Protein AF-A0A0F9U8Q3-F1 (afdb_monomer_lite)

pLDDT: mean 74.3, std 20.51, range [29.14, 95.38]

Radius of gyration: 19.94 Å; chains: 1; bounding box: 47×51×53 Å

Foldseek 3Di:
DFPQPPVVVPPDDPDPPDPDPPPPADFDKDFDDDPVRDNDTGIGRAAAEEEEDEDLPQQDLVLLLVVCVVPDDPRYAYEAQCDDLVHNDGISSVSNVVSCVVVVRYDDHQYQPDSVDPVSLLVSLLCSLVPHPAYEYEYEPDDCPDSRVSSVVSNLPPLPDDPVRYWYAYSVRDTDDPVNDDPVSVVSVVVSVVVCVVVVVD

Organism: NCBI:txid412755

Structure (mmCIF, N/CA/C/O backbone):
data_AF-A0A0F9U8Q3-F1
#
_entry.id   AF-A0A0F9U8Q3-F1
#
loop_
_atom_site.group_PDB
_atom_site.id
_atom_site.type_symbol
_atom_site.label_atom_id
_atom_site.label_alt_id
_atom_site.label_comp_id
_atom_site.label_asym_id
_atom_site.label_entity_id
_atom_site.label_seq_id
_atom_site.pdbx_PDB_ins_code
_atom_site.Cartn_x
_atom_site.Cartn_y
_atom_site.Cartn_z
_atom_site.occupancy
_atom_site.B_iso_or_equiv
_atom_site.auth_seq_id
_atom_site.auth_comp_id
_atom_site.auth_asym_id
_atom_site.auth_atom_id
_atom_site.pdbx_PDB_model_num
ATOM 1 N N . MET A 1 1 ? 5.817 -11.189 -17.485 1.00 29.73 1 MET A N 1
ATOM 2 C CA . MET A 1 1 ? 5.096 -11.960 -18.526 1.00 29.73 1 MET A CA 1
ATOM 3 C C . MET A 1 1 ? 3.721 -12.315 -17.980 1.00 29.73 1 MET A C 1
ATOM 5 O O . MET A 1 1 ? 3.671 -12.749 -16.837 1.00 29.73 1 MET A O 1
ATOM 9 N N . PRO A 1 2 ? 2.623 -12.135 -18.733 1.00 29.17 2 PRO A N 1
ATOM 10 C CA . PRO A 1 2 ? 1.313 -12.639 -18.326 1.00 29.17 2 PRO A CA 1
ATOM 11 C C . PRO A 1 2 ? 1.401 -14.143 -18.066 1.00 29.17 2 PRO A C 1
ATOM 13 O O . PRO A 1 2 ? 2.039 -14.851 -18.850 1.00 29.17 2 PRO A O 1
ATOM 16 N N . ARG A 1 3 ? 0.742 -14.652 -17.020 1.00 34.47 3 ARG A N 1
ATOM 17 C CA . ARG A 1 3 ? 0.445 -16.084 -16.970 1.00 34.47 3 ARG A CA 1
ATOM 18 C C . ARG A 1 3 ? -0.593 -16.376 -18.035 1.00 34.47 3 ARG A C 1
ATOM 20 O O . ARG A 1 3 ? -1.787 -16.217 -17.814 1.00 34.47 3 ARG A O 1
ATOM 27 N N . TYR A 1 4 ? -0.112 -16.789 -19.194 1.00 35.25 4 TYR A N 1
ATOM 28 C CA . TYR A 1 4 ? -0.904 -17.623 -20.069 1.00 35.25 4 TYR A CA 1
ATOM 29 C C . TYR A 1 4 ? -0.971 -18.975 -19.373 1.00 35.25 4 TYR A C 1
ATOM 31 O O . TYR A 1 4 ? 0.019 -19.707 -19.344 1.00 35.25 4 TYR A O 1
ATOM 39 N N . ILE A 1 5 ? -2.116 -19.312 -18.784 1.00 37.06 5 ILE A N 1
ATOM 40 C CA . ILE A 1 5 ? -2.412 -20.726 -18.570 1.00 37.06 5 ILE A CA 1
ATOM 41 C C . ILE A 1 5 ? -2.724 -21.271 -19.964 1.00 37.06 5 ILE A C 1
ATOM 43 O O . ILE A 1 5 ? -3.876 -21.394 -20.364 1.00 37.06 5 ILE A O 1
ATOM 47 N N . CYS A 1 6 ? -1.676 -21.529 -20.747 1.00 35.56 6 CYS A N 1
ATOM 48 C CA . CYS A 1 6 ? -1.797 -22.456 -21.851 1.00 35.56 6 CYS A CA 1
ATOM 49 C C . CYS A 1 6 ? -1.880 -23.820 -21.186 1.00 35.56 6 CYS A C 1
ATOM 51 O O . CYS A 1 6 ? -0.896 -24.318 -20.638 1.00 35.56 6 CYS A O 1
ATOM 53 N N . ASN A 1 7 ? -3.079 -24.389 -21.152 1.00 36.66 7 ASN A N 1
ATOM 54 C CA . ASN A 1 7 ? -3.251 -25.759 -20.709 1.00 36.66 7 ASN A CA 1
ATOM 55 C C . ASN A 1 7 ? -2.695 -26.658 -21.829 1.00 36.66 7 ASN A C 1
ATOM 57 O O . ASN A 1 7 ? -3.438 -27.184 -22.652 1.00 36.66 7 ASN A O 1
ATOM 61 N N . SER A 1 8 ? -1.366 -26.772 -21.913 1.00 34.50 8 SER A N 1
ATOM 62 C CA . SER A 1 8 ? -0.638 -27.468 -22.984 1.00 34.50 8 SER A CA 1
ATOM 63 C C . SER A 1 8 ? -0.926 -28.972 -23.052 1.00 34.50 8 SER A C 1
ATOM 65 O O . SER A 1 8 ? -0.542 -29.624 -24.017 1.00 34.50 8 SER A O 1
ATOM 67 N N . ASN A 1 9 ? -1.667 -29.520 -22.083 1.00 35.16 9 ASN A N 1
ATOM 68 C CA . ASN A 1 9 ? -2.185 -30.888 -22.119 1.00 35.16 9 ASN A CA 1
ATOM 69 C C . ASN A 1 9 ? -3.415 -31.072 -23.031 1.00 35.16 9 ASN A C 1
ATOM 71 O O . ASN A 1 9 ? -3.911 -32.189 -23.142 1.00 35.16 9 ASN A O 1
ATOM 75 N N . TYR A 1 10 ? -3.925 -30.011 -23.667 1.00 40.44 10 TYR A N 1
ATOM 76 C CA . TYR A 1 10 ? -5.189 -30.049 -24.416 1.00 40.44 10 TYR A CA 1
ATOM 77 C C . TYR A 1 10 ? -5.082 -29.548 -2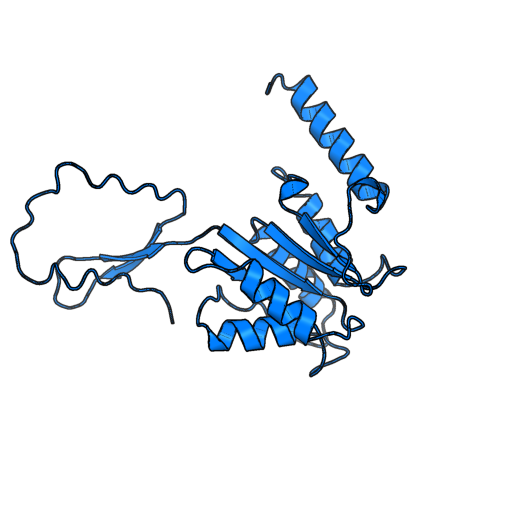5.865 1.00 40.44 10 TYR A C 1
ATOM 79 O O . TYR A 1 10 ? -6.074 -29.129 -26.457 1.00 40.44 10 TYR A O 1
ATOM 87 N N . CYS A 1 11 ? -3.901 -29.642 -26.481 1.00 31.45 11 CYS A N 1
ATOM 88 C CA . CYS A 1 11 ? -3.785 -29.523 -27.934 1.00 31.45 11 CYS A CA 1
ATOM 89 C C . CYS A 1 11 ? -4.103 -30.876 -28.592 1.00 31.45 11 CYS A C 1
ATOM 91 O O . CYS A 1 11 ? -3.269 -31.778 -28.589 1.00 31.45 11 CYS A O 1
ATOM 93 N N . GLY A 1 12 ? -5.302 -31.010 -29.169 1.00 32.62 12 GLY A N 1
ATOM 94 C CA . GLY A 1 12 ? -5.592 -32.049 -30.169 1.00 32.62 12 GLY A CA 1
ATOM 95 C C . GLY A 1 12 ? -6.484 -33.223 -29.755 1.00 32.62 12 GLY A C 1
ATOM 96 O O . GLY A 1 12 ? -6.498 -34.221 -30.467 1.00 32.62 12 GLY A O 1
ATOM 97 N N . THR A 1 13 ? -7.255 -33.145 -28.668 1.00 29.14 13 THR A N 1
ATOM 98 C CA . THR A 1 13 ? -8.309 -34.145 -28.408 1.00 29.14 13 THR A CA 1
ATOM 99 C C . THR A 1 13 ? -9.679 -33.487 -28.352 1.00 29.14 13 THR A C 1
ATOM 101 O O . THR A 1 13 ? -9.851 -32.436 -27.739 1.00 29.14 13 THR A O 1
ATOM 104 N N . GLU A 1 14 ? -10.634 -34.096 -29.059 1.00 31.11 14 GLU A N 1
ATOM 105 C CA . GLU A 1 14 ? -12.033 -33.681 -29.137 1.00 31.11 14 GLU A CA 1
ATOM 106 C C . GLU A 1 14 ? -12.581 -33.288 -27.761 1.00 31.11 14 GLU A C 1
ATOM 108 O O . GLU A 1 14 ? -12.370 -33.978 -26.760 1.00 31.11 14 GLU A O 1
ATOM 113 N N . PHE A 1 15 ? -13.310 -32.175 -27.736 1.00 33.19 15 PHE A N 1
ATOM 114 C CA . PHE A 1 15 ? -13.930 -31.580 -26.558 1.00 33.19 15 PHE A CA 1
ATOM 115 C C . PHE A 1 15 ? -14.899 -32.566 -25.874 1.00 33.19 15 PHE A C 1
ATOM 117 O O . PHE A 1 15 ? -16.114 -32.523 -26.062 1.00 33.19 15 PHE A O 1
ATOM 124 N N . LYS A 1 16 ? -14.399 -33.447 -25.004 1.00 29.53 16 LYS A N 1
ATOM 125 C CA . LYS A 1 16 ? -15.240 -34.047 -23.966 1.00 29.53 16 LYS A CA 1
ATOM 126 C C . LYS A 1 16 ? -15.367 -33.019 -22.858 1.00 29.53 16 LYS A C 1
ATOM 128 O O . LYS A 1 16 ? -14.464 -32.872 -22.040 1.00 29.53 16 LYS A O 1
ATOM 133 N N . LYS A 1 17 ? -16.492 -32.293 -22.869 1.00 31.97 17 LYS A N 1
ATOM 134 C CA . LYS A 1 17 ? -16.948 -31.421 -21.775 1.00 31.97 17 LYS A CA 1
ATOM 135 C C . LYS A 1 17 ? -16.570 -32.071 -20.431 1.00 31.97 17 LYS A C 1
ATOM 137 O O . LYS A 1 17 ? -17.109 -33.138 -20.123 1.00 31.97 17 LYS A O 1
ATOM 142 N N . PRO A 1 18 ? -15.648 -31.496 -19.641 1.00 33.81 18 PRO A N 1
ATOM 143 C CA . PRO A 1 18 ? -15.350 -32.050 -18.335 1.00 33.81 18 PRO A CA 1
ATOM 144 C C . PRO A 1 18 ? -16.590 -31.851 -17.466 1.00 33.81 18 PRO A C 1
ATOM 146 O O . PRO A 1 18 ? -17.017 -30.727 -17.215 1.00 33.81 18 PRO A O 1
ATOM 149 N N . ASN A 1 19 ? -17.184 -32.957 -17.018 1.00 31.06 19 ASN A N 1
ATOM 150 C CA . ASN A 1 19 ? -18.419 -32.965 -16.228 1.00 31.06 19 ASN A CA 1
ATOM 151 C C . ASN A 1 19 ? -18.275 -32.359 -14.822 1.00 31.06 19 ASN A C 1
ATOM 153 O O . ASN A 1 19 ? -19.248 -32.370 -14.079 1.00 31.06 19 ASN A O 1
ATOM 157 N N . LYS A 1 20 ? -17.096 -31.844 -14.452 1.00 34.91 20 LYS A N 1
ATOM 158 C CA . LYS A 1 20 ? -16.833 -31.045 -13.247 1.00 34.91 20 LYS A CA 1
ATOM 159 C C . LYS A 1 20 ? -15.385 -30.548 -13.292 1.00 34.91 20 LYS A C 1
ATOM 161 O O . LYS A 1 20 ? -14.467 -31.275 -12.930 1.00 34.91 20 LYS A O 1
ATOM 166 N N . MET A 1 21 ? -15.170 -29.314 -13.744 1.00 36.41 21 MET A N 1
ATOM 167 C CA . MET A 1 21 ? -14.051 -28.523 -13.230 1.00 36.41 21 MET A CA 1
ATOM 168 C C . MET A 1 21 ? -14.574 -27.821 -11.980 1.00 36.41 21 MET A C 1
ATOM 170 O O . MET A 1 21 ? -15.234 -26.790 -12.079 1.00 36.41 21 MET A O 1
ATOM 174 N N . GLU A 1 22 ? -14.316 -28.387 -10.804 1.00 33.06 22 GLU A N 1
ATOM 175 C CA . GLU A 1 22 ? -14.407 -27.629 -9.553 1.00 33.06 22 GLU A CA 1
ATOM 176 C C . GLU A 1 22 ? -13.205 -26.673 -9.502 1.00 33.06 22 GLU A C 1
ATOM 178 O O . GLU A 1 22 ? -12.217 -26.905 -8.813 1.00 33.06 22 GLU A O 1
ATOM 183 N N . MET A 1 23 ? -13.249 -25.608 -10.310 1.00 39.22 23 MET A N 1
ATOM 184 C CA . MET A 1 23 ? -12.346 -24.476 -10.131 1.00 39.22 23 MET A CA 1
ATOM 185 C C . MET A 1 23 ? -12.833 -23.686 -8.922 1.00 39.22 23 MET A C 1
ATOM 187 O O . MET A 1 23 ? -13.787 -22.915 -9.011 1.00 39.22 23 MET A O 1
ATOM 191 N N . VAL A 1 24 ? -12.160 -23.856 -7.789 1.00 35.34 24 VAL A N 1
ATOM 192 C CA . VAL A 1 24 ? -12.274 -22.940 -6.652 1.00 35.34 24 VAL A CA 1
ATOM 193 C C . VAL A 1 24 ? -11.449 -21.691 -6.985 1.00 35.34 24 VAL A C 1
ATOM 195 O O . VAL A 1 24 ? -10.376 -21.479 -6.436 1.00 35.34 24 VAL A O 1
ATOM 198 N N . TYR A 1 25 ? -11.903 -20.892 -7.954 1.00 42.62 25 TYR A N 1
ATOM 199 C CA . TYR A 1 25 ? -11.279 -19.611 -8.287 1.00 42.62 25 TYR A CA 1
ATOM 200 C C . TYR A 1 25 ? -12.305 -18.487 -8.149 1.00 42.62 25 TYR A C 1
ATOM 202 O O . TYR A 1 25 ? -13.361 -18.532 -8.774 1.00 42.62 25 TYR A O 1
ATOM 210 N N . GLN A 1 26 ? -12.012 -17.502 -7.294 1.00 42.38 26 GLN A N 1
ATOM 211 C CA . GLN A 1 26 ? -12.921 -16.395 -6.952 1.00 42.38 26 GLN A CA 1
ATOM 212 C C . GLN A 1 26 ? -12.536 -15.050 -7.602 1.00 42.38 26 GLN A C 1
ATOM 214 O O . GLN A 1 26 ? -13.098 -14.023 -7.233 1.00 42.38 26 GLN A O 1
ATOM 219 N N . GLY A 1 27 ? -11.574 -15.027 -8.530 1.00 49.62 27 GLY A N 1
ATOM 220 C CA . GLY A 1 27 ? -11.100 -13.795 -9.175 1.00 49.62 27 GLY A CA 1
ATOM 221 C C . GLY A 1 27 ? -11.697 -13.528 -10.561 1.00 49.62 27 GLY A C 1
ATOM 222 O O . GLY A 1 27 ? -12.389 -14.366 -11.142 1.00 49.62 27 GLY A O 1
ATOM 223 N N . GLU A 1 28 ? -11.410 -12.340 -11.097 1.00 47.69 28 GLU A N 1
ATOM 224 C CA . GLU A 1 28 ? -11.835 -11.929 -12.437 1.00 47.69 28 GLU A CA 1
ATOM 225 C C . GLU A 1 28 ? -11.003 -12.628 -13.521 1.00 47.69 28 GLU A C 1
ATOM 227 O O . GLU A 1 28 ? -9.779 -12.758 -13.414 1.00 47.69 28 GLU A O 1
ATOM 232 N N . ILE A 1 29 ? -11.678 -13.061 -14.587 1.00 52.16 29 ILE A N 1
ATOM 233 C CA . ILE A 1 29 ? -11.055 -13.678 -15.756 1.00 52.16 29 ILE A CA 1
ATOM 234 C C . ILE A 1 29 ? -11.126 -12.689 -16.922 1.00 52.16 29 ILE A C 1
ATOM 236 O O . ILE A 1 29 ? -12.215 -12.302 -17.341 1.00 52.16 29 ILE A O 1
ATOM 240 N N . GLU A 1 30 ? -9.977 -12.310 -17.476 1.00 49.25 30 GLU A N 1
ATOM 241 C CA . GLU A 1 30 ? -9.886 -11.520 -18.708 1.00 49.25 30 GLU A CA 1
ATOM 242 C C . GLU A 1 30 ? -9.450 -12.422 -19.866 1.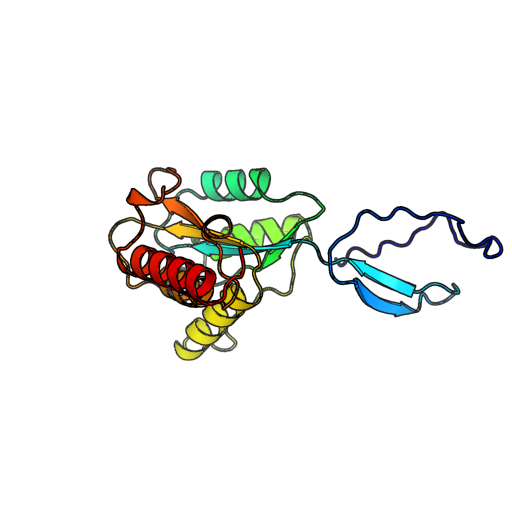00 49.25 30 GLU A C 1
ATOM 244 O O . GLU A 1 30 ? -8.428 -13.104 -19.784 1.00 49.25 30 GLU A O 1
ATOM 249 N N . ILE A 1 31 ? -10.219 -12.436 -20.957 1.00 52.56 31 ILE A N 1
ATOM 250 C CA . ILE A 1 31 ? -9.814 -13.103 -22.199 1.00 52.56 31 ILE A CA 1
ATOM 251 C C . ILE A 1 31 ? -8.799 -12.195 -22.889 1.00 52.56 31 ILE A C 1
ATOM 253 O O . ILE A 1 31 ? -9.138 -11.088 -23.298 1.00 52.56 31 ILE A O 1
ATOM 257 N N . VAL A 1 32 ? -7.555 -12.656 -22.990 1.00 48.47 32 VAL A N 1
ATOM 258 C CA . VAL A 1 32 ? -6.440 -11.848 -23.501 1.00 48.47 32 VAL A CA 1
ATOM 259 C C . VAL A 1 32 ? -6.256 -12.041 -25.000 1.00 48.47 32 VAL A C 1
ATOM 261 O O . VAL A 1 32 ? -5.918 -11.088 -25.693 1.00 48.47 32 VAL A O 1
ATOM 264 N N . ASP A 1 33 ? -6.458 -13.265 -25.495 1.00 46.28 33 ASP A N 1
ATOM 265 C CA . ASP A 1 33 ? -6.283 -13.583 -26.912 1.00 46.28 33 ASP A CA 1
ATOM 266 C C . ASP A 1 33 ? -6.971 -14.902 -27.297 1.00 46.28 33 ASP A C 1
ATOM 268 O O . ASP A 1 33 ? -7.246 -15.750 -26.439 1.00 46.28 33 ASP A O 1
ATOM 272 N N . VAL A 1 34 ? -7.200 -15.098 -28.594 1.00 54.09 34 VAL A N 1
ATOM 273 C CA . VAL A 1 34 ? -7.530 -16.403 -29.179 1.00 54.09 34 VAL A CA 1
ATOM 274 C C . VAL A 1 34 ? -6.217 -17.054 -29.595 1.00 54.09 34 VAL A C 1
ATOM 276 O O . VAL A 1 34 ? -5.454 -16.482 -30.365 1.00 54.09 34 VAL A O 1
ATOM 279 N N . CYS A 1 35 ? -5.935 -18.245 -29.073 1.00 48.22 35 CYS A N 1
ATOM 280 C CA . CYS A 1 35 ? -4.729 -18.996 -29.411 1.00 48.22 35 CYS A CA 1
ATOM 281 C C . CYS A 1 35 ? -4.653 -19.249 -30.928 1.00 48.22 35 CYS A C 1
ATOM 283 O O . CYS A 1 35 ? -5.494 -19.979 -31.461 1.00 48.22 35 CYS A O 1
ATOM 285 N N . PRO A 1 36 ? -3.657 -18.706 -31.652 1.00 45.09 36 PRO A N 1
ATOM 286 C CA . PRO A 1 36 ? -3.527 -18.982 -33.074 1.00 45.09 36 PRO A CA 1
ATOM 287 C C . PRO A 1 36 ? -3.199 -20.467 -33.274 1.00 45.09 36 PRO A C 1
ATOM 289 O O . PRO A 1 36 ? -2.128 -20.929 -32.885 1.00 45.09 36 PRO A O 1
ATOM 292 N N . GLY A 1 37 ? -4.130 -21.220 -33.867 1.00 51.53 37 GLY A N 1
ATOM 293 C CA . GLY A 1 37 ? -3.977 -22.657 -34.120 1.00 51.53 37 GLY A CA 1
ATOM 294 C C . GLY A 1 37 ? -4.596 -23.583 -33.069 1.00 51.53 37 GLY A C 1
ATOM 295 O O . GLY A 1 37 ? -4.389 -24.793 -33.156 1.00 51.53 37 GLY A O 1
ATOM 296 N N . CYS A 1 38 ? -5.367 -23.063 -32.107 1.00 46.44 38 CYS A N 1
ATOM 297 C CA . CYS A 1 38 ? -6.200 -23.892 -31.239 1.00 46.44 38 CYS A CA 1
ATOM 298 C C . CYS A 1 38 ? -7.592 -23.274 -30.995 1.00 46.44 38 CYS A C 1
ATOM 300 O O . CYS A 1 38 ? -7.715 -22.056 -30.930 1.00 46.44 38 CYS A O 1
ATOM 302 N N . ASP A 1 39 ? -8.643 -24.095 -30.830 1.00 50.53 39 ASP A N 1
ATOM 303 C CA . ASP A 1 39 ? -10.022 -23.653 -30.499 1.00 50.53 39 ASP A CA 1
ATOM 304 C C . ASP A 1 39 ? -10.145 -23.144 -29.040 1.00 50.53 39 ASP A C 1
ATOM 306 O O . ASP A 1 39 ? -11.159 -23.320 -28.363 1.00 50.53 39 ASP A O 1
ATOM 310 N N . GLY A 1 40 ? -9.065 -22.571 -28.504 1.00 53.50 40 GLY A N 1
ATOM 311 C CA . GLY A 1 40 ? -8.913 -22.187 -27.110 1.00 53.50 40 GLY A CA 1
ATOM 312 C C . GLY A 1 40 ? -8.706 -20.687 -26.933 1.00 53.50 40 GLY A C 1
ATOM 313 O O . GLY A 1 40 ? -8.086 -20.006 -27.753 1.00 53.50 40 GLY A O 1
ATOM 314 N N . TYR A 1 41 ? -9.186 -20.178 -25.804 1.00 50.06 41 TYR A N 1
ATOM 315 C CA . TYR A 1 41 ? -8.919 -18.818 -25.351 1.00 50.06 41 TYR A CA 1
ATOM 316 C C . TYR A 1 41 ? -7.727 -18.806 -24.394 1.00 50.06 41 TYR A C 1
ATOM 318 O O . TYR A 1 41 ? -7.584 -19.683 -23.540 1.00 50.06 41 TYR A O 1
ATOM 326 N N . SER A 1 42 ? -6.899 -17.773 -24.502 1.00 48.94 42 SER A N 1
ATOM 327 C CA . SER A 1 42 ? -5.954 -17.403 -23.457 1.00 48.94 42 SER A CA 1
ATOM 328 C C . SER A 1 42 ? -6.682 -16.572 -22.410 1.00 48.94 42 SER A C 1
ATOM 330 O O . SER A 1 42 ? -7.162 -15.477 -22.703 1.00 48.94 42 SER A O 1
ATOM 332 N N . PHE A 1 43 ? -6.745 -17.075 -21.183 1.00 46.47 43 PHE A N 1
ATOM 333 C CA . PHE A 1 43 ? -7.329 -16.357 -20.058 1.00 46.47 43 PHE A CA 1
ATOM 334 C C . PHE A 1 43 ? -6.228 -15.837 -19.138 1.00 46.47 43 PHE A C 1
ATOM 336 O O . PHE A 1 43 ? -5.266 -16.549 -18.841 1.00 46.47 43 PHE A O 1
ATOM 343 N N . ARG A 1 44 ? -6.393 -14.611 -18.647 1.00 49.06 44 ARG A N 1
ATOM 344 C CA . ARG A 1 44 ? -5.663 -14.090 -17.500 1.00 49.06 44 ARG A CA 1
ATOM 345 C C . ARG A 1 44 ? -6.579 -14.138 -16.296 1.00 49.06 44 ARG A C 1
ATOM 347 O O . ARG A 1 44 ? -7.728 -13.716 -16.344 1.00 49.06 44 ARG A O 1
ATOM 354 N N . VAL A 1 45 ? -6.035 -14.692 -15.235 1.00 51.56 45 VAL A N 1
ATOM 355 C CA . VAL A 1 45 ? -6.740 -15.034 -14.016 1.00 51.56 45 VAL A CA 1
ATOM 356 C C . VAL A 1 45 ? -6.175 -14.091 -12.956 1.00 51.56 45 VAL A C 1
ATOM 358 O O . VAL A 1 45 ? -5.016 -14.244 -12.571 1.00 51.56 45 VAL A O 1
ATOM 361 N N . TYR A 1 46 ? -6.929 -13.039 -12.617 1.00 56.16 46 TYR A N 1
ATOM 362 C CA . TYR A 1 46 ? -6.463 -11.994 -11.705 1.00 56.16 46 TYR A CA 1
ATOM 363 C C . TYR A 1 46 ? -6.705 -12.399 -10.259 1.00 56.16 46 TYR A C 1
ATOM 365 O O . TYR A 1 46 ? -7.846 -12.604 -9.834 1.00 56.16 46 TYR A O 1
ATOM 373 N N . GLY A 1 47 ? -5.604 -12.494 -9.522 1.00 69.56 47 GLY A N 1
ATOM 374 C CA . GLY A 1 47 ? -5.601 -12.806 -8.106 1.00 69.56 47 GLY A CA 1
ATOM 375 C C . GLY A 1 47 ? -5.980 -11.612 -7.242 1.00 69.56 47 GLY A C 1
ATOM 376 O O . GLY A 1 47 ? -6.284 -10.524 -7.731 1.00 69.56 47 GLY A O 1
ATOM 377 N N . MET A 1 48 ? -5.909 -11.803 -5.925 1.00 80.81 48 MET A N 1
ATOM 378 C CA . MET A 1 48 ? -6.012 -10.685 -4.988 1.00 80.81 48 MET A CA 1
ATOM 379 C C . MET A 1 48 ? -4.878 -9.691 -5.253 1.00 80.81 48 MET A C 1
ATOM 381 O O . MET A 1 48 ? -3.711 -10.080 -5.324 1.00 80.81 48 MET A O 1
ATOM 385 N N . ILE A 1 49 ? -5.212 -8.408 -5.354 1.00 86.31 49 ILE A N 1
ATOM 386 C CA . ILE A 1 49 ? -4.270 -7.358 -5.726 1.00 86.31 49 ILE A CA 1
ATOM 387 C C . ILE A 1 49 ? -3.708 -6.688 -4.477 1.00 86.31 49 ILE A C 1
ATOM 389 O O . ILE A 1 49 ? -4.435 -6.067 -3.694 1.00 86.31 49 ILE A O 1
ATOM 393 N N . TYR A 1 50 ? -2.390 -6.752 -4.316 1.00 89.94 50 TYR A N 1
ATOM 394 C CA . TYR A 1 50 ? -1.680 -6.088 -3.231 1.00 89.94 50 TYR A CA 1
ATOM 395 C C . TYR A 1 50 ? -0.992 -4.821 -3.736 1.00 89.94 50 TYR A C 1
ATOM 397 O O . TYR A 1 50 ? -0.077 -4.855 -4.560 1.00 89.94 50 TYR A O 1
ATOM 405 N N . GLY A 1 51 ? -1.410 -3.680 -3.199 1.00 91.62 51 GLY A N 1
ATOM 406 C CA . GLY A 1 51 ? -0.720 -2.413 -3.375 1.00 91.62 51 GLY A CA 1
ATOM 407 C C . GLY A 1 51 ? 0.442 -2.293 -2.403 1.00 91.62 51 GLY A C 1
ATOM 408 O O . GLY A 1 51 ? 0.238 -2.392 -1.193 1.00 91.62 51 GLY A O 1
ATOM 409 N N . PHE A 1 52 ? 1.639 -2.003 -2.904 1.00 91.50 52 PHE A N 1
ATOM 410 C CA . PHE A 1 52 ? 2.804 -1.718 -2.069 1.00 91.50 52 PHE A CA 1
ATOM 411 C C . PHE A 1 52 ? 3.189 -0.249 -2.178 1.00 91.50 52 PHE A C 1
ATOM 413 O O . PHE A 1 52 ? 3.414 0.289 -3.265 1.00 91.50 52 PHE A O 1
ATOM 420 N N . VAL A 1 53 ? 3.259 0.412 -1.024 1.00 92.31 53 VAL A N 1
ATOM 421 C CA . VAL A 1 53 ? 3.699 1.803 -0.917 1.00 92.31 53 VAL A CA 1
ATOM 422 C C . VAL A 1 53 ? 4.595 2.000 0.290 1.00 92.31 53 VAL A C 1
ATOM 424 O O . VAL A 1 53 ? 4.396 1.407 1.350 1.00 92.31 53 VAL A O 1
ATOM 427 N N . GLY A 1 54 ? 5.552 2.913 0.192 1.00 91.25 54 GLY A N 1
ATOM 428 C CA . GLY A 1 54 ? 6.382 3.219 1.343 1.00 91.25 54 GLY A CA 1
ATOM 429 C C . GLY A 1 54 ? 6.974 4.609 1.376 1.00 91.25 54 GLY A C 1
ATOM 430 O O . GLY A 1 54 ? 6.934 5.404 0.439 1.00 91.25 54 GLY A O 1
ATOM 431 N N . SER A 1 55 ? 7.482 4.940 2.552 1.00 88.00 55 SER A N 1
ATOM 432 C CA . SER A 1 55 ? 8.187 6.181 2.801 1.00 88.00 55 SER A CA 1
ATOM 433 C C . SER A 1 55 ? 9.575 6.115 2.172 1.00 88.00 55 SER A C 1
ATOM 435 O O . SER A 1 55 ? 10.339 5.199 2.454 1.00 88.00 55 SER A O 1
ATOM 437 N N . GLY A 1 56 ? 9.984 7.158 1.444 1.00 83.62 56 GLY A N 1
ATOM 438 C CA . GLY A 1 56 ? 11.378 7.299 0.985 1.00 83.62 56 GLY A CA 1
ATOM 439 C C . GLY A 1 56 ? 12.415 7.449 2.112 1.00 83.62 56 GLY A C 1
ATOM 440 O O . GLY A 1 56 ? 13.614 7.549 1.844 1.00 83.62 56 GLY A O 1
ATOM 441 N N . LYS A 1 57 ? 11.961 7.513 3.371 1.00 84.19 57 LYS A N 1
ATOM 442 C CA . LYS A 1 57 ? 12.809 7.472 4.566 1.00 84.19 57 LYS A CA 1
ATOM 443 C C . LYS A 1 57 ? 12.935 6.086 5.188 1.00 84.19 57 LYS A C 1
ATOM 445 O O . LYS A 1 57 ? 13.802 5.933 6.034 1.00 84.19 57 LYS A O 1
ATOM 450 N N . PHE A 1 58 ? 12.100 5.121 4.813 1.00 88.38 58 PHE A N 1
ATOM 451 C CA . PHE A 1 58 ? 12.289 3.740 5.242 1.00 88.38 58 PHE A CA 1
ATOM 452 C C . PHE A 1 58 ? 13.602 3.233 4.630 1.00 88.38 58 PHE A C 1
ATOM 454 O O . PHE A 1 58 ? 13.832 3.462 3.442 1.00 88.38 58 PHE A O 1
ATOM 461 N N . LYS A 1 59 ? 14.500 2.667 5.445 1.00 88.62 59 LYS A N 1
ATOM 462 C CA . LYS A 1 59 ? 15.887 2.377 5.033 1.00 88.62 59 LYS A CA 1
ATOM 463 C C . LYS A 1 59 ? 16.217 0.899 4.900 1.00 88.62 59 LYS A C 1
ATOM 465 O O . LYS A 1 59 ? 17.170 0.586 4.198 1.00 88.62 59 LYS A O 1
ATOM 470 N N . ASP A 1 60 ? 15.440 0.024 5.522 1.00 92.88 60 ASP A N 1
ATOM 471 C CA . ASP A 1 60 ? 15.726 -1.403 5.501 1.00 92.88 60 ASP A CA 1
ATOM 472 C C . ASP A 1 60 ? 15.115 -2.064 4.257 1.00 92.88 60 ASP A C 1
ATOM 474 O O . ASP A 1 60 ? 13.924 -2.382 4.217 1.00 92.88 60 ASP A O 1
ATOM 478 N N . LYS A 1 61 ? 15.936 -2.227 3.213 1.00 93.00 61 LYS A N 1
ATOM 479 C CA . LYS A 1 61 ? 15.545 -2.926 1.984 1.00 93.00 61 LYS A CA 1
ATOM 480 C C . LYS A 1 61 ? 15.289 -4.409 2.245 1.00 93.00 61 LYS A C 1
ATOM 482 O O . LYS A 1 61 ? 14.309 -4.943 1.733 1.00 93.00 61 LYS A O 1
ATOM 487 N N . GLU A 1 62 ? 16.139 -5.067 3.028 1.00 94.88 62 GLU A N 1
ATOM 488 C CA . GLU A 1 62 ? 16.057 -6.511 3.279 1.00 94.88 62 GLU A CA 1
ATOM 489 C C . GLU A 1 62 ? 14.739 -6.878 3.955 1.00 94.88 62 GLU A C 1
ATOM 491 O O . GLU A 1 62 ? 14.078 -7.838 3.558 1.00 94.88 62 GLU A O 1
ATOM 496 N N . PHE A 1 63 ? 14.296 -6.062 4.910 1.00 95.19 63 PHE A N 1
ATOM 497 C CA . PHE A 1 63 ? 13.003 -6.235 5.551 1.00 95.19 63 PHE A CA 1
ATOM 498 C C . PHE A 1 63 ? 11.835 -6.098 4.563 1.00 95.19 63 PHE A C 1
ATOM 500 O O . PHE A 1 63 ? 10.902 -6.901 4.614 1.00 95.19 63 PHE A O 1
ATOM 507 N N . VAL A 1 64 ? 11.878 -5.123 3.646 1.00 93.31 64 VAL A N 1
ATOM 508 C CA . VAL A 1 64 ? 10.845 -4.967 2.602 1.00 93.31 64 VAL A CA 1
ATOM 509 C C . VAL A 1 64 ? 10.794 -6.204 1.708 1.00 93.31 64 VAL A C 1
ATOM 511 O O . VAL A 1 64 ? 9.715 -6.763 1.524 1.00 93.31 64 VAL A O 1
ATOM 514 N N . ILE A 1 65 ? 11.946 -6.667 1.213 1.00 91.94 65 ILE A N 1
ATOM 515 C CA . ILE A 1 65 ? 12.038 -7.861 0.358 1.00 91.94 65 ILE A CA 1
ATOM 516 C C . ILE A 1 65 ? 11.540 -9.107 1.091 1.00 91.94 65 ILE A C 1
ATOM 518 O O . ILE A 1 65 ? 10.742 -9.867 0.546 1.00 91.94 65 ILE A O 1
ATOM 522 N N . LYS A 1 66 ? 11.930 -9.289 2.356 1.00 93.56 66 LYS A N 1
ATOM 523 C CA . LYS A 1 66 ? 11.418 -10.381 3.188 1.00 93.56 66 LYS A CA 1
ATOM 524 C C . LYS A 1 66 ? 9.892 -10.351 3.265 1.00 93.56 66 LYS A C 1
ATOM 526 O O . LYS A 1 66 ? 9.257 -11.387 3.128 1.00 93.56 66 LYS A O 1
ATOM 531 N N . LYS A 1 67 ? 9.290 -9.173 3.460 1.00 92.25 67 LYS A N 1
ATOM 532 C CA . LYS A 1 67 ? 7.829 -9.048 3.544 1.00 92.25 67 LYS A CA 1
ATOM 533 C C . LYS A 1 67 ? 7.122 -9.239 2.210 1.00 92.25 67 LYS A C 1
ATOM 535 O O . LYS A 1 67 ? 6.026 -9.784 2.212 1.00 92.25 67 LYS A O 1
ATOM 540 N N . LEU A 1 68 ? 7.737 -8.842 1.099 1.00 88.75 68 LEU A N 1
ATOM 541 C CA . LEU A 1 68 ? 7.249 -9.182 -0.237 1.00 88.75 68 LEU A CA 1
ATOM 542 C C . LEU A 1 68 ? 7.209 -10.706 -0.417 1.00 88.75 68 LEU A C 1
ATOM 544 O O . LEU A 1 68 ? 6.154 -11.238 -0.742 1.00 88.75 68 LEU A O 1
ATOM 548 N N . ASN A 1 69 ? 8.291 -11.410 -0.076 1.00 86.56 69 ASN A N 1
ATOM 549 C CA . ASN A 1 69 ? 8.344 -12.876 -0.137 1.00 86.56 69 ASN A CA 1
ATOM 550 C C . ASN A 1 69 ? 7.336 -13.565 0.804 1.00 86.56 69 ASN A C 1
ATOM 552 O O . ASN A 1 69 ? 6.750 -14.573 0.429 1.00 86.56 69 ASN A O 1
ATOM 556 N N . ASP A 1 70 ? 7.124 -13.037 2.018 1.00 86.56 70 ASP A N 1
ATOM 557 C CA . ASP A 1 70 ? 6.174 -13.610 2.986 1.00 86.56 70 ASP A CA 1
ATOM 558 C C . ASP A 1 70 ? 4.709 -13.469 2.522 1.00 86.56 70 ASP A C 1
ATOM 560 O O . ASP A 1 70 ? 3.860 -14.289 2.870 1.00 86.56 70 ASP A O 1
ATOM 564 N N . ILE A 1 71 ? 4.389 -12.382 1.810 1.00 82.50 71 ILE A N 1
ATOM 565 C CA . ILE A 1 71 ? 3.014 -12.022 1.433 1.00 82.50 71 ILE A CA 1
ATOM 566 C C . ILE A 1 71 ? 2.643 -12.589 0.068 1.00 82.50 71 ILE A C 1
ATOM 568 O O . ILE A 1 71 ? 1.499 -12.996 -0.144 1.00 82.50 71 ILE A O 1
ATOM 572 N N . ILE A 1 72 ? 3.579 -12.546 -0.873 1.00 73.50 7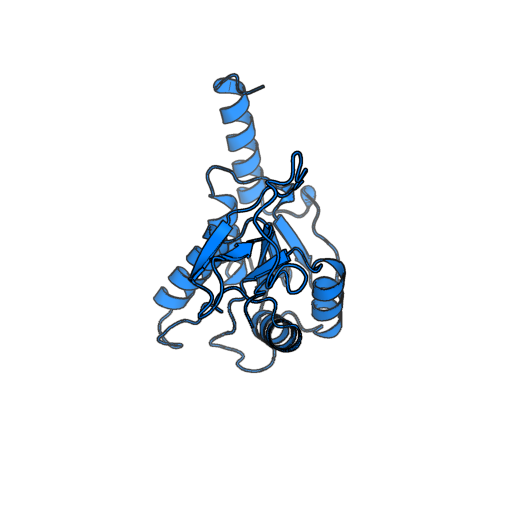2 ILE A N 1
ATOM 573 C CA . ILE A 1 72 ? 3.272 -12.778 -2.271 1.00 73.50 72 ILE A CA 1
ATOM 574 C C . ILE A 1 72 ? 3.477 -14.253 -2.572 1.00 73.50 72 ILE A C 1
ATOM 576 O O . ILE A 1 72 ? 4.570 -14.802 -2.465 1.00 73.50 72 ILE A O 1
ATOM 580 N N . ASN A 1 73 ? 2.385 -14.883 -2.973 1.00 67.94 73 ASN A N 1
ATOM 581 C CA . ASN A 1 73 ? 2.367 -16.239 -3.474 1.00 67.94 73 ASN A CA 1
ATOM 582 C C . ASN A 1 73 ? 1.964 -16.210 -4.962 1.00 67.94 73 ASN A C 1
ATOM 584 O O . ASN A 1 73 ? 1.582 -15.158 -5.482 1.00 67.94 73 ASN A O 1
ATOM 588 N N . PRO A 1 74 ? 2.022 -17.351 -5.665 1.00 59.00 74 PRO A N 1
ATOM 589 C CA . PRO A 1 74 ? 1.657 -17.424 -7.071 1.00 59.00 74 PRO A CA 1
ATOM 590 C C . PRO A 1 74 ? 0.244 -16.923 -7.428 1.00 59.00 74 PRO A C 1
ATOM 592 O O . PRO A 1 74 ? -0.025 -16.764 -8.611 1.00 59.00 74 PRO A O 1
ATOM 595 N N . GLU A 1 75 ? -0.658 -16.712 -6.478 1.00 62.81 75 GLU A N 1
ATOM 596 C CA . GLU A 1 75 ? -2.050 -16.299 -6.698 1.00 62.81 75 GLU A CA 1
ATOM 597 C C . GLU A 1 75 ? -2.280 -14.809 -6.409 1.00 62.81 75 GLU A C 1
ATOM 599 O O . GLU A 1 75 ? -3.423 -14.361 -6.338 1.00 62.81 75 GLU A O 1
ATOM 604 N N . VAL A 1 76 ? -1.210 -14.041 -6.200 1.00 67.25 76 VAL A N 1
ATOM 605 C CA . VAL A 1 76 ? -1.274 -12.626 -5.837 1.00 67.25 76 VAL A CA 1
ATOM 606 C C . VAL A 1 76 ? -0.682 -11.766 -6.945 1.00 67.25 76 VAL A C 1
ATOM 608 O O . VAL A 1 76 ? 0.463 -11.958 -7.352 1.00 67.25 76 VAL A O 1
ATOM 611 N N . ASP A 1 77 ? -1.452 -10.768 -7.373 1.00 73.69 77 ASP A N 1
ATOM 612 C CA . ASP A 1 77 ? -0.969 -9.701 -8.243 1.00 73.69 77 ASP A CA 1
ATOM 613 C C . ASP A 1 77 ? -0.480 -8.525 -7.401 1.00 73.69 77 ASP A C 1
ATOM 615 O O . ASP A 1 77 ? -1.054 -8.205 -6.356 1.00 73.69 77 ASP A O 1
ATOM 619 N N . ILE A 1 78 ? 0.547 -7.823 -7.880 1.00 75.06 78 ILE A N 1
ATOM 620 C CA . ILE A 1 78 ? 1.049 -6.632 -7.192 1.00 75.06 78 ILE A CA 1
ATOM 621 C C . ILE A 1 78 ? 0.950 -5.364 -8.027 1.00 75.06 78 ILE A C 1
ATOM 623 O O . ILE A 1 78 ? 1.186 -5.360 -9.236 1.00 75.06 78 ILE A O 1
ATOM 627 N N . ILE A 1 79 ? 0.613 -4.270 -7.340 1.00 80.94 79 ILE A N 1
ATOM 628 C CA . ILE A 1 79 ? 0.644 -2.906 -7.866 1.00 80.94 79 ILE A CA 1
ATOM 629 C C . ILE A 1 79 ? 1.648 -2.101 -7.046 1.00 80.94 79 ILE A C 1
ATOM 631 O O . ILE A 1 79 ? 1.510 -1.933 -5.833 1.00 80.94 79 ILE A O 1
ATOM 635 N N . VAL A 1 80 ? 2.643 -1.548 -7.731 1.00 81.19 80 VAL A N 1
ATOM 636 C CA . VAL A 1 80 ? 3.689 -0.713 -7.133 1.00 81.19 80 VAL A CA 1
ATOM 637 C C . VAL A 1 80 ? 3.706 0.668 -7.786 1.00 81.19 80 VAL A C 1
ATOM 639 O O . VAL A 1 80 ? 3.255 0.855 -8.917 1.00 81.19 80 VAL A O 1
ATOM 642 N N . SER A 1 81 ? 4.191 1.664 -7.042 1.00 75.12 81 SER A N 1
ATOM 643 C CA . SER A 1 81 ? 4.248 3.064 -7.498 1.00 75.12 81 SER A CA 1
ATOM 644 C C . SER A 1 81 ? 5.464 3.370 -8.383 1.00 75.12 81 SER A C 1
ATOM 646 O O . SER A 1 81 ? 5.477 4.392 -9.076 1.00 75.12 81 SER A O 1
ATOM 648 N N . GLY A 1 82 ? 6.492 2.524 -8.273 1.00 68.06 82 GLY A N 1
ATOM 649 C CA . GLY A 1 82 ? 7.736 2.539 -9.035 1.00 68.06 82 GLY A CA 1
ATOM 650 C C . GLY A 1 82 ? 8.554 3.833 -9.024 1.00 68.06 82 GLY A C 1
ATOM 651 O O . GLY A 1 82 ? 9.489 4.009 -9.798 1.00 68.06 82 GLY A O 1
ATOM 652 N N . HIS A 1 83 ? 8.194 4.825 -8.200 1.00 69.88 83 HIS A N 1
ATOM 653 C CA . HIS A 1 83 ? 8.886 6.108 -8.263 1.00 69.88 83 HIS A CA 1
ATOM 654 C C . HIS A 1 83 ? 8.705 7.004 -7.034 1.00 69.88 83 HIS A C 1
ATOM 656 O O . HIS A 1 83 ? 7.609 7.144 -6.481 1.00 69.88 83 HIS A O 1
ATOM 662 N N . SER A 1 84 ? 9.769 7.736 -6.682 1.00 66.12 84 SER A N 1
ATOM 663 C CA . SER A 1 84 ? 9.725 8.853 -5.734 1.00 66.12 84 SER A CA 1
ATOM 664 C C . SER A 1 84 ? 10.494 10.063 -6.274 1.00 66.12 84 SER A C 1
ATOM 666 O O . SER A 1 84 ? 11.692 9.940 -6.539 1.00 66.12 84 SER A O 1
ATOM 668 N N . PRO A 1 85 ? 9.886 11.267 -6.295 1.00 62.16 85 PRO A N 1
ATOM 669 C CA . PRO A 1 85 ? 10.494 12.464 -6.885 1.00 62.16 85 PRO A CA 1
ATOM 670 C C . PRO A 1 85 ? 11.739 12.935 -6.126 1.00 62.16 85 PRO A C 1
ATOM 672 O O . PRO A 1 85 ? 12.511 13.749 -6.617 1.00 62.16 85 PRO A O 1
ATOM 675 N N . ARG A 1 86 ? 11.921 12.472 -4.882 1.00 60.59 86 ARG A N 1
ATOM 676 C CA . ARG A 1 86 ? 12.993 12.926 -3.984 1.00 60.59 86 ARG A CA 1
ATOM 677 C C . ARG A 1 86 ? 14.125 11.924 -3.818 1.00 60.59 86 ARG A C 1
ATOM 679 O O . ARG A 1 86 ? 15.150 12.280 -3.251 1.00 60.59 86 ARG A O 1
ATOM 686 N N . ASN A 1 87 ? 13.925 10.669 -4.210 1.00 64.31 87 ASN A N 1
ATOM 687 C CA . ASN A 1 87 ? 14.897 9.614 -3.960 1.00 64.31 87 ASN A CA 1
ATOM 688 C C . ASN A 1 87 ? 14.746 8.518 -5.016 1.00 64.31 87 ASN A C 1
ATOM 690 O O . ASN A 1 87 ? 14.005 7.557 -4.819 1.00 64.31 87 ASN A O 1
ATOM 694 N N . LYS A 1 88 ? 15.450 8.706 -6.134 1.00 66.06 88 LYS A N 1
ATOM 695 C CA . LYS A 1 88 ? 15.321 7.912 -7.361 1.00 66.06 88 LYS A CA 1
ATOM 696 C C . LYS A 1 88 ? 15.972 6.527 -7.315 1.00 66.06 88 LYS A C 1
ATOM 698 O O . LYS A 1 88 ? 15.908 5.824 -8.310 1.00 66.06 88 LYS A O 1
ATOM 703 N N . LYS A 1 89 ? 16.641 6.145 -6.221 1.00 66.81 89 LYS A N 1
ATOM 704 C CA . LYS A 1 89 ? 17.368 4.860 -6.151 1.00 66.81 89 LYS A CA 1
ATOM 705 C C . LYS A 1 89 ? 17.222 4.098 -4.839 1.00 66.81 89 LYS A C 1
ATOM 707 O O . LYS A 1 89 ? 17.665 2.962 -4.754 1.00 66.81 89 LYS A O 1
ATOM 712 N N . ASN A 1 90 ? 16.659 4.707 -3.795 1.00 75.12 90 ASN A N 1
ATOM 713 C CA . ASN A 1 90 ? 16.695 4.095 -2.470 1.00 75.12 90 ASN A CA 1
ATOM 714 C C . ASN A 1 90 ? 15.392 4.308 -1.700 1.00 75.12 90 ASN A C 1
ATOM 716 O O . ASN A 1 90 ? 15.351 5.052 -0.715 1.00 75.12 90 ASN A O 1
ATOM 720 N N . ASN A 1 91 ? 14.307 3.723 -2.203 1.00 85.44 91 ASN A N 1
ATOM 721 C CA . ASN A 1 91 ? 13.006 3.779 -1.558 1.00 85.44 91 ASN A CA 1
ATOM 722 C C . ASN A 1 91 ? 12.230 2.468 -1.753 1.00 85.44 91 ASN A C 1
ATOM 724 O O . ASN A 1 91 ? 12.492 1.712 -2.682 1.00 85.44 91 ASN A O 1
ATOM 728 N N . VAL A 1 92 ? 11.245 2.264 -0.883 1.00 87.88 92 VAL A N 1
ATOM 729 C CA . VAL A 1 92 ? 10.379 1.080 -0.848 1.00 87.88 92 VAL A CA 1
ATOM 730 C C . VAL A 1 92 ? 9.671 0.817 -2.171 1.00 87.88 92 VAL A C 1
ATOM 732 O O . VAL A 1 92 ? 9.583 -0.334 -2.582 1.00 87.88 92 VAL A O 1
ATOM 735 N N . ASP A 1 93 ? 9.168 1.862 -2.829 1.00 87.56 93 ASP A N 1
ATOM 736 C CA . ASP A 1 93 ? 8.407 1.721 -4.070 1.00 87.56 93 ASP A CA 1
ATOM 737 C C . ASP A 1 93 ? 9.297 1.153 -5.190 1.00 87.56 93 ASP A C 1
ATOM 739 O O . ASP A 1 93 ? 8.847 0.283 -5.925 1.00 87.56 93 ASP A O 1
ATOM 743 N N . ILE A 1 94 ? 10.563 1.587 -5.260 1.00 86.94 94 ILE A N 1
ATOM 744 C CA . ILE A 1 94 ? 11.569 1.082 -6.209 1.00 86.94 94 ILE A CA 1
ATOM 745 C C . ILE A 1 94 ? 11.980 -0.341 -5.850 1.00 86.94 94 ILE A C 1
ATOM 747 O O . ILE A 1 94 ? 11.998 -1.201 -6.713 1.00 86.94 94 ILE A O 1
ATOM 751 N N . TRP A 1 95 ? 12.277 -0.632 -4.581 1.00 90.00 95 TRP A N 1
ATOM 752 C CA . TRP A 1 95 ? 12.681 -1.993 -4.207 1.00 90.00 95 TRP A CA 1
ATOM 753 C C . TRP A 1 95 ? 11.570 -3.014 -4.448 1.00 90.00 95 TRP A C 1
ATOM 755 O O . TRP A 1 95 ? 11.854 -4.151 -4.808 1.00 90.00 95 TRP A O 1
ATOM 765 N N . SER A 1 96 ? 10.317 -2.600 -4.242 1.00 87.44 96 SER A N 1
ATOM 766 C CA . SER A 1 96 ? 9.154 -3.436 -4.537 1.00 87.44 96 SER A CA 1
ATOM 767 C C . SER A 1 96 ? 9.004 -3.646 -6.037 1.00 87.44 96 SER A C 1
ATOM 769 O O . SER A 1 96 ? 8.693 -4.752 -6.447 1.00 87.44 96 SER A O 1
ATOM 771 N N . GLU A 1 97 ? 9.253 -2.620 -6.853 1.00 86.06 97 GLU A N 1
ATOM 772 C CA . GLU A 1 97 ? 9.262 -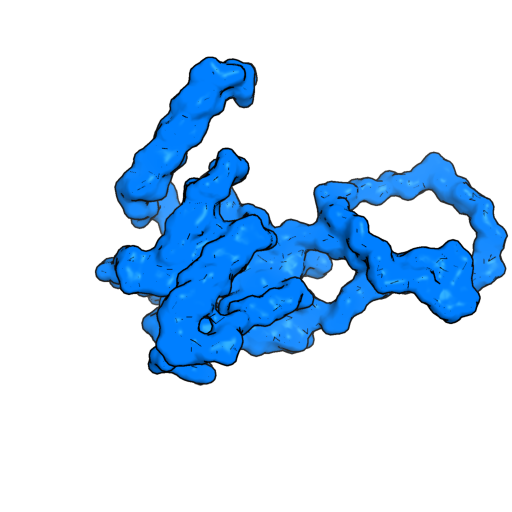2.726 -8.314 1.00 86.06 97 GLU A CA 1
ATOM 773 C C . GLU A 1 97 ? 10.385 -3.625 -8.839 1.00 86.06 97 GLU A C 1
ATOM 775 O O . GLU A 1 97 ? 10.110 -4.515 -9.639 1.00 86.06 97 GLU A O 1
ATOM 780 N N . ASP A 1 98 ? 11.619 -3.440 -8.366 1.00 86.06 98 ASP A N 1
ATOM 781 C CA . ASP A 1 98 ? 12.771 -4.270 -8.735 1.00 86.06 98 ASP A CA 1
ATOM 782 C C . ASP A 1 98 ? 12.473 -5.750 -8.467 1.00 86.06 98 ASP A C 1
ATOM 784 O O . ASP A 1 98 ? 12.622 -6.592 -9.351 1.00 86.06 98 ASP A O 1
ATOM 788 N N . TRP A 1 99 ? 11.980 -6.048 -7.260 1.00 86.81 99 TRP A N 1
ATOM 789 C CA . TRP A 1 99 ? 11.554 -7.390 -6.870 1.00 86.81 99 TRP A CA 1
ATOM 790 C C . TRP A 1 99 ? 10.445 -7.904 -7.792 1.00 86.81 99 TRP A C 1
ATOM 792 O O . TRP A 1 99 ? 10.511 -9.008 -8.320 1.00 86.81 99 TRP A O 1
ATOM 802 N N . ALA A 1 100 ? 9.437 -7.082 -8.058 1.00 80.06 100 ALA A N 1
ATOM 803 C CA . ALA A 1 100 ? 8.299 -7.465 -8.877 1.00 80.06 100 ALA A CA 1
ATOM 804 C C . ALA A 1 100 ? 8.674 -7.814 -10.326 1.00 80.06 100 ALA A C 1
ATOM 806 O O . ALA A 1 100 ? 8.119 -8.749 -10.912 1.00 80.06 100 ALA A O 1
ATOM 807 N N . ASN A 1 101 ? 9.620 -7.063 -10.890 1.00 78.75 101 ASN A N 1
ATOM 808 C CA . ASN A 1 101 ? 10.155 -7.284 -12.228 1.00 78.75 101 ASN A CA 1
ATOM 809 C C . ASN A 1 101 ? 10.951 -8.592 -12.315 1.00 78.75 101 ASN A C 1
ATOM 811 O O . ASN A 1 101 ? 10.855 -9.282 -13.329 1.00 78.75 101 ASN A O 1
ATOM 815 N N . GLU A 1 102 ? 11.671 -8.967 -11.253 1.00 79.94 102 GLU A N 1
ATOM 816 C CA . GLU A 1 102 ? 12.405 -10.236 -11.172 1.00 79.94 102 GLU A CA 1
ATOM 817 C C . GLU A 1 102 ? 11.461 -11.449 -11.237 1.00 79.94 102 GLU A C 1
ATOM 819 O O . GLU A 1 102 ? 11.732 -12.411 -11.955 1.00 79.94 102 GLU A O 1
ATOM 824 N N . PHE A 1 103 ? 10.306 -11.379 -10.566 1.00 70.38 103 PHE A N 1
ATOM 825 C CA . PHE A 1 103 ? 9.364 -12.504 -10.472 1.00 70.38 103 PHE A CA 1
ATOM 826 C C . PHE A 1 103 ? 8.222 -12.477 -11.503 1.00 70.38 103 PHE A C 1
ATOM 828 O O . PHE A 1 103 ? 7.434 -13.419 -11.562 1.00 70.38 103 PHE A O 1
ATOM 835 N N . CYS A 1 104 ? 8.140 -11.460 -12.373 1.00 59.97 104 CYS A N 1
ATOM 836 C CA . CYS A 1 104 ? 7.125 -11.340 -13.435 1.00 59.97 104 CYS A CA 1
ATOM 837 C C . CYS A 1 104 ? 5.655 -11.284 -12.949 1.00 59.97 104 CYS A C 1
ATOM 839 O O . CYS A 1 104 ? 4.756 -11.635 -13.717 1.00 59.97 104 CYS A O 1
ATOM 841 N N . TRP A 1 105 ? 5.386 -10.839 -11.717 1.00 62.84 105 TRP A N 1
ATOM 842 C CA . TRP A 1 105 ? 4.052 -10.895 -11.074 1.00 62.84 105 TRP A CA 1
ATOM 843 C C . TRP A 1 105 ? 3.300 -9.548 -11.035 1.00 62.84 105 TRP A C 1
ATOM 845 O O . TRP A 1 105 ? 2.485 -9.289 -10.151 1.00 62.84 105 TRP A O 1
ATOM 855 N N . THR A 1 106 ? 3.578 -8.651 -11.981 1.00 54.09 106 THR A N 1
ATOM 856 C CA . THR A 1 106 ? 3.067 -7.273 -11.949 1.00 54.09 106 THR A CA 1
ATOM 857 C C . THR A 1 106 ? 1.810 -7.054 -12.791 1.00 54.09 106 THR A C 1
ATOM 859 O O . THR A 1 106 ? 1.793 -7.293 -14.001 1.00 54.09 106 THR A O 1
ATOM 862 N N . LYS A 1 107 ? 0.781 -6.458 -12.166 1.00 62.06 107 LYS A N 1
ATOM 863 C CA . LYS A 1 107 ? -0.125 -5.528 -12.866 1.00 62.06 107 LYS A CA 1
ATOM 864 C C . LYS A 1 107 ? 0.688 -4.305 -13.332 1.00 62.06 107 LYS A C 1
ATOM 866 O O . LYS A 1 107 ? 1.771 -4.073 -12.797 1.00 62.06 107 LYS A O 1
ATOM 871 N N . PRO A 1 108 ? 0.224 -3.510 -14.317 1.00 62.16 108 PRO A N 1
ATOM 872 C CA . PRO A 1 108 ? 1.005 -2.388 -14.841 1.00 62.16 108 PRO A CA 1
ATOM 873 C C . PRO A 1 108 ? 1.514 -1.478 -13.718 1.00 62.16 108 PRO A C 1
ATOM 875 O O . PRO A 1 108 ? 0.733 -0.990 -12.898 1.00 62.16 108 PRO A O 1
ATOM 878 N N . ILE A 1 109 ? 2.830 -1.258 -13.692 1.00 65.75 109 ILE A N 1
ATOM 879 C CA . ILE A 1 109 ? 3.470 -0.330 -12.762 1.00 65.75 109 ILE A CA 1
ATOM 880 C C . ILE A 1 109 ? 2.960 1.073 -13.092 1.00 65.75 109 ILE A C 1
ATOM 882 O O . ILE A 1 109 ? 3.034 1.530 -14.235 1.00 65.75 109 ILE A O 1
ATOM 886 N N . ILE A 1 110 ? 2.384 1.753 -12.101 1.00 73.94 110 ILE A N 1
ATOM 887 C CA . ILE A 1 110 ? 1.737 3.046 -12.328 1.00 73.94 110 ILE A CA 1
ATOM 888 C C . ILE A 1 110 ? 2.755 4.139 -12.027 1.00 73.94 110 ILE A C 1
ATOM 890 O O . ILE A 1 110 ? 2.907 4.548 -10.878 1.00 73.94 110 ILE A O 1
ATOM 894 N N . HIS A 1 111 ? 3.421 4.650 -13.057 1.00 75.12 111 HIS A N 1
ATOM 895 C CA . HIS A 1 111 ? 4.305 5.809 -12.933 1.00 75.12 111 HIS A CA 1
ATOM 896 C C . HIS A 1 111 ? 3.538 7.123 -13.175 1.00 75.12 111 HIS A C 1
ATOM 898 O O . HIS A 1 111 ? 2.535 7.134 -13.897 1.00 75.12 111 HIS A O 1
ATOM 904 N N . PRO A 1 112 ? 3.962 8.251 -12.571 1.00 78.38 112 PRO A N 1
ATOM 905 C CA . PRO A 1 112 ? 3.554 9.564 -13.069 1.00 78.38 112 PRO A CA 1
ATOM 906 C C . PRO A 1 112 ? 4.131 9.769 -14.481 1.00 78.38 112 PRO A C 1
ATOM 908 O O . PRO A 1 112 ? 5.236 9.310 -14.760 1.00 78.38 112 PRO A O 1
ATOM 911 N N . ALA A 1 113 ? 3.405 10.457 -15.361 1.00 78.62 113 ALA A N 1
ATOM 912 C CA . ALA A 1 113 ? 3.900 10.802 -16.695 1.00 78.62 113 ALA A CA 1
ATOM 913 C C . ALA A 1 113 ? 4.944 11.935 -16.629 1.00 78.62 113 ALA A C 1
ATOM 915 O O . ALA A 1 113 ? 5.906 11.943 -17.390 1.00 78.62 113 ALA A O 1
ATOM 916 N N . ASP A 1 114 ? 4.776 12.859 -15.683 1.00 79.94 114 ASP A N 1
ATOM 917 C CA . ASP A 1 114 ? 5.696 13.932 -15.329 1.00 79.94 114 ASP A CA 1
ATOM 918 C C . ASP A 1 114 ? 6.079 13.836 -13.842 1.00 79.94 114 ASP A C 1
ATOM 920 O O . ASP A 1 114 ? 5.294 14.111 -12.924 1.00 79.94 114 ASP A O 1
ATOM 924 N N . GLU A 1 115 ? 7.343 13.489 -13.594 1.00 79.12 115 GLU A N 1
ATOM 925 C CA . GLU A 1 115 ? 7.924 13.356 -12.257 1.00 79.12 115 GLU A CA 1
ATOM 926 C C . GLU A 1 115 ? 7.982 14.673 -11.463 1.00 79.12 115 GLU A C 1
ATOM 928 O O . GLU A 1 115 ? 8.164 14.637 -10.241 1.00 79.12 115 GLU A O 1
ATOM 933 N N . ASN A 1 116 ? 7.813 15.827 -12.112 1.00 80.50 116 ASN A N 1
ATOM 934 C CA . ASN A 1 116 ? 7.759 17.134 -11.456 1.00 80.50 116 ASN A CA 1
ATOM 935 C C . ASN A 1 116 ? 6.320 17.547 -11.105 1.00 80.50 116 ASN A C 1
ATOM 937 O O . ASN A 1 116 ? 6.100 18.448 -10.283 1.00 80.50 116 ASN A O 1
ATOM 941 N N . ASN A 1 117 ? 5.319 16.859 -11.657 1.00 84.88 117 ASN A N 1
ATOM 942 C CA . ASN A 1 117 ? 3.919 17.193 -11.468 1.00 84.88 117 ASN A CA 1
ATOM 943 C C . ASN A 1 117 ? 3.325 16.512 -10.230 1.00 84.88 117 ASN A C 1
ATOM 945 O O . ASN A 1 117 ? 2.865 15.369 -10.250 1.00 84.88 117 ASN A O 1
ATOM 949 N N . LYS A 1 118 ? 3.215 17.263 -9.128 1.00 84.88 118 LYS A N 1
ATOM 950 C CA . LYS A 1 118 ? 2.600 16.769 -7.880 1.00 84.88 118 LYS A CA 1
ATOM 951 C C . LYS A 1 118 ? 1.198 16.181 -8.079 1.00 84.88 118 LYS A C 1
ATOM 953 O O . LYS A 1 118 ? 0.853 15.230 -7.380 1.00 84.88 118 LYS A O 1
ATOM 958 N N . LYS A 1 119 ? 0.382 16.728 -8.992 1.00 88.94 119 LYS A N 1
ATOM 959 C CA . LYS A 1 119 ? -0.986 16.229 -9.229 1.00 88.94 119 LYS A CA 1
ATOM 960 C C . LYS A 1 119 ? -0.976 14.800 -9.764 1.00 88.94 119 LYS A C 1
ATOM 962 O O . LYS A 1 119 ? -1.891 14.038 -9.462 1.00 88.94 119 LYS A O 1
ATOM 967 N N . GLU A 1 120 ? 0.055 14.419 -10.503 1.00 87.88 120 GLU A N 1
ATOM 968 C CA . GLU A 1 120 ? 0.178 13.069 -11.043 1.00 87.88 120 GLU A CA 1
ATOM 969 C C . GLU A 1 120 ? 0.544 12.055 -9.974 1.00 87.88 120 GLU A C 1
ATOM 971 O O . GLU A 1 120 ? -0.081 11.003 -9.920 1.00 87.88 120 GLU A O 1
ATOM 976 N N . TYR A 1 121 ? 1.409 12.407 -9.021 1.00 86.62 121 TYR A N 1
ATOM 977 C CA . TYR A 1 121 ? 1.624 11.572 -7.835 1.00 86.62 121 TYR A CA 1
ATOM 978 C C . TYR A 1 121 ? 0.341 11.358 -7.034 1.00 86.62 121 TYR A C 1
ATOM 980 O O . TYR A 1 121 ? 0.097 10.256 -6.547 1.00 86.62 121 TYR A O 1
ATOM 988 N N . PHE A 1 122 ? -0.501 12.388 -6.903 1.00 88.88 122 PHE A N 1
ATOM 989 C CA . PHE A 1 122 ? -1.808 12.237 -6.263 1.00 88.88 122 PHE A CA 1
ATOM 990 C C . PHE A 1 122 ? -2.721 11.287 -7.043 1.00 88.88 122 PHE A C 1
ATOM 992 O O . PHE A 1 122 ? -3.322 10.401 -6.438 1.00 88.88 122 PHE A O 1
ATOM 999 N N . ARG A 1 123 ? -2.810 11.436 -8.371 1.00 90.25 123 ARG A N 1
ATOM 1000 C CA . ARG A 1 123 ? -3.607 10.546 -9.233 1.00 90.25 123 ARG A CA 1
ATOM 1001 C C . ARG A 1 123 ? -3.109 9.106 -9.172 1.00 90.25 123 ARG A C 1
ATOM 1003 O O . ARG A 1 123 ? -3.914 8.206 -8.965 1.00 90.25 123 ARG A O 1
ATOM 1010 N N . ARG A 1 124 ? -1.796 8.905 -9.264 1.00 89.50 124 ARG A N 1
ATOM 1011 C CA . ARG A 1 124 ? -1.138 7.607 -9.115 1.00 89.50 124 ARG A CA 1
ATOM 1012 C C . ARG A 1 124 ? -1.461 6.972 -7.768 1.00 89.50 124 ARG A C 1
ATOM 1014 O O . ARG A 1 124 ? -1.958 5.857 -7.727 1.00 89.50 124 ARG A O 1
ATOM 1021 N N . ASN A 1 125 ? -1.227 7.684 -6.665 1.00 91.81 125 ASN A N 1
ATOM 1022 C CA . ASN A 1 125 ? -1.479 7.160 -5.321 1.00 91.81 125 ASN A CA 1
ATOM 1023 C C . ASN A 1 125 ? -2.960 6.822 -5.108 1.00 91.81 125 ASN A C 1
ATOM 1025 O O . ASN A 1 125 ? -3.278 5.822 -4.471 1.00 91.81 125 ASN A O 1
ATOM 1029 N N . LYS A 1 126 ? -3.868 7.634 -5.662 1.00 93.44 126 LYS A N 1
ATOM 1030 C CA . LYS A 1 126 ? -5.298 7.328 -5.679 1.00 93.44 126 LYS A CA 1
ATOM 1031 C C . LYS A 1 126 ? -5.576 6.040 -6.460 1.00 93.44 126 LYS A C 1
ATOM 1033 O O . LYS A 1 126 ? -6.294 5.196 -5.942 1.00 93.44 126 LYS A O 1
ATOM 1038 N N . LYS A 1 127 ? -4.996 5.876 -7.652 1.00 91.62 127 LYS A N 1
ATOM 1039 C CA . LYS A 1 127 ? -5.197 4.691 -8.494 1.00 91.62 127 LYS A CA 1
ATOM 1040 C C . LYS A 1 127 ? -4.678 3.415 -7.829 1.00 91.62 127 LYS A C 1
ATOM 1042 O O . LYS A 1 127 ? -5.437 2.465 -7.726 1.00 91.62 127 LYS A O 1
ATOM 1047 N N . ILE A 1 128 ? -3.461 3.433 -7.274 1.00 91.19 128 ILE A N 1
ATOM 1048 C CA . ILE A 1 128 ? -2.914 2.307 -6.493 1.00 91.19 128 ILE A CA 1
ATOM 1049 C C . ILE A 1 128 ? -3.898 1.911 -5.392 1.00 91.19 128 ILE A C 1
ATOM 1051 O O . ILE A 1 128 ? -4.259 0.750 -5.277 1.00 91.19 128 ILE A O 1
ATOM 1055 N N . ALA A 1 129 ? -4.376 2.879 -4.608 1.00 93.38 129 ALA A N 1
ATOM 1056 C CA . ALA A 1 129 ? -5.327 2.602 -3.540 1.00 93.38 129 ALA A CA 1
ATOM 1057 C C . ALA A 1 129 ? -6.664 2.036 -4.044 1.00 93.38 129 ALA A C 1
ATOM 1059 O O . ALA A 1 129 ? -7.230 1.172 -3.390 1.00 93.38 129 ALA A O 1
ATOM 1060 N N . GLN A 1 130 ? -7.192 2.529 -5.166 1.00 91.62 130 GLN A N 1
ATOM 1061 C CA . GLN A 1 130 ? -8.464 2.055 -5.719 1.00 91.62 130 GLN A CA 1
ATOM 1062 C C . GLN A 1 130 ? -8.354 0.622 -6.241 1.00 91.62 130 GLN A C 1
ATOM 1064 O O . GLN A 1 130 ? -9.187 -0.209 -5.880 1.00 91.62 130 GLN A O 1
ATOM 1069 N N . ASP A 1 131 ? -7.303 0.354 -7.014 1.00 89.44 131 ASP A N 1
ATOM 1070 C CA . ASP A 1 131 ? -7.084 -0.913 -7.714 1.00 89.44 131 ASP A CA 1
ATOM 1071 C C . ASP A 1 131 ? -6.560 -2.022 -6.783 1.00 89.44 131 ASP A C 1
ATOM 1073 O O . ASP A 1 131 ? -6.499 -3.174 -7.191 1.00 89.44 131 ASP A O 1
ATOM 1077 N N . SER A 1 132 ? -6.166 -1.694 -5.547 1.00 90.69 132 SER A N 1
ATOM 1078 C CA . SER A 1 132 ? -5.702 -2.679 -4.564 1.00 90.69 132 SER A CA 1
ATOM 1079 C C . SER A 1 132 ? -6.854 -3.250 -3.738 1.00 90.69 132 SER A C 1
ATOM 1081 O O . SER A 1 132 ? -7.675 -2.499 -3.199 1.00 90.69 132 SER A O 1
ATOM 1083 N N . ASP A 1 133 ? -6.847 -4.563 -3.535 1.00 90.50 133 ASP A N 1
ATOM 1084 C CA . ASP A 1 133 ? -7.706 -5.251 -2.565 1.00 90.50 133 ASP A CA 1
ATOM 1085 C C . ASP A 1 133 ? -7.121 -5.147 -1.162 1.00 90.50 133 ASP A C 1
ATOM 1087 O O . ASP A 1 133 ? -7.843 -4.912 -0.191 1.00 90.50 133 ASP A O 1
ATOM 1091 N N . LYS A 1 134 ? -5.790 -5.257 -1.071 1.00 92.69 134 LYS A N 1
ATOM 1092 C CA . LYS A 1 134 ? -5.008 -5.061 0.149 1.00 92.69 134 LYS A CA 1
ATOM 1093 C C . LYS A 1 134 ? -3.903 -4.044 -0.065 1.00 92.69 134 LYS A C 1
ATOM 1095 O O . LYS A 1 134 ? -3.298 -3.987 -1.128 1.00 92.69 134 LYS A O 1
ATOM 1100 N N . LEU A 1 135 ? -3.608 -3.251 0.958 1.00 94.62 135 LEU A N 1
ATOM 1101 C CA . LEU A 1 135 ? -2.562 -2.237 0.913 1.00 94.62 135 LEU A CA 1
ATOM 1102 C C . LEU A 1 135 ? -1.503 -2.514 1.979 1.00 94.62 135 LEU A C 1
ATOM 1104 O O . LEU A 1 135 ? -1.785 -2.452 3.176 1.00 94.62 135 LEU A O 1
ATOM 1108 N N . VAL A 1 136 ? -0.271 -2.755 1.537 1.00 94.75 136 VAL A N 1
ATOM 1109 C CA . VAL A 1 136 ? 0.912 -2.929 2.381 1.00 94.75 136 VAL A CA 1
ATOM 1110 C C . VAL A 1 136 ? 1.720 -1.637 2.379 1.00 94.75 136 VAL A C 1
ATOM 1112 O O . VAL A 1 136 ? 2.128 -1.123 1.337 1.00 94.75 136 VAL A O 1
ATOM 1115 N N . CYS A 1 137 ? 1.938 -1.091 3.570 1.00 94.31 137 CYS A N 1
ATOM 1116 C CA . CYS A 1 137 ? 2.551 0.212 3.768 1.00 94.31 137 CYS A CA 1
ATOM 1117 C C . CYS A 1 137 ? 3.798 0.114 4.644 1.00 94.31 137 CYS A C 1
ATOM 1119 O O . CYS A 1 137 ? 3.726 -0.371 5.770 1.00 94.31 137 CYS A O 1
ATOM 1121 N N . PHE A 1 138 ? 4.908 0.688 4.188 1.00 93.31 138 PHE A N 1
ATOM 1122 C CA . PHE A 1 138 ? 6.132 0.828 4.982 1.00 93.31 138 PHE A CA 1
ATOM 1123 C C . PHE A 1 138 ? 6.336 2.293 5.371 1.00 93.31 138 PHE A C 1
ATOM 1125 O O . PHE A 1 138 ? 6.631 3.148 4.532 1.00 93.31 138 PHE A O 1
ATOM 1132 N N . ILE A 1 139 ? 6.151 2.622 6.647 1.00 90.50 139 ILE A N 1
ATOM 1133 C CA . ILE A 1 139 ? 6.113 4.005 7.132 1.00 90.50 139 ILE A CA 1
ATOM 1134 C C . ILE A 1 139 ? 7.216 4.302 8.152 1.00 90.50 139 ILE A C 1
ATOM 1136 O O . ILE A 1 139 ? 7.724 3.432 8.846 1.00 90.50 139 ILE A O 1
ATOM 1140 N N . ASN A 1 140 ? 7.563 5.580 8.261 1.00 83.62 140 ASN A N 1
ATOM 1141 C CA . ASN A 1 140 ? 8.432 6.124 9.307 1.00 83.62 140 ASN A CA 1
ATOM 1142 C C . ASN A 1 140 ? 7.527 6.880 10.301 1.00 83.62 140 ASN A C 1
ATOM 1144 O O . ASN A 1 140 ? 6.625 7.612 9.860 1.00 83.62 140 ASN A O 1
ATOM 1148 N N . LYS A 1 141 ? 7.686 6.644 11.613 1.00 69.44 141 LYS A N 1
ATOM 1149 C CA . LYS A 1 141 ? 6.791 7.213 12.636 1.00 69.44 141 LYS A CA 1
ATOM 1150 C C . LYS A 1 141 ? 6.897 8.745 12.621 1.00 69.44 141 LYS A C 1
ATOM 1152 O O . LYS A 1 141 ? 7.954 9.328 12.409 1.00 69.44 141 LYS A O 1
ATOM 1157 N N . GLY A 1 142 ? 5.772 9.432 12.836 1.00 64.75 142 GLY A N 1
ATOM 1158 C CA . GLY A 1 142 ? 5.769 10.884 13.081 1.00 64.75 142 GLY A CA 1
ATOM 1159 C C . GLY A 1 142 ? 5.581 11.803 11.866 1.00 64.75 142 GLY A C 1
ATOM 1160 O O . GLY A 1 142 ? 5.654 13.022 12.016 1.00 64.75 142 GLY A O 1
ATOM 1161 N N . ARG A 1 143 ? 5.281 11.287 10.662 1.00 64.50 143 ARG A N 1
ATOM 1162 C CA . ARG A 1 143 ? 4.915 12.138 9.507 1.00 64.50 143 ARG A CA 1
ATOM 1163 C C . ARG A 1 143 ? 3.677 11.653 8.761 1.00 64.50 143 ARG A C 1
ATOM 1165 O O . ARG A 1 143 ? 3.790 11.072 7.690 1.00 64.50 143 ARG A O 1
ATOM 1172 N N . TYR A 1 144 ? 2.496 12.035 9.250 1.00 67.56 144 TYR A N 1
ATOM 1173 C CA . TYR A 1 144 ? 1.197 11.814 8.583 1.00 67.56 144 TYR A CA 1
ATOM 1174 C C . TYR A 1 144 ? 0.994 12.612 7.277 1.00 67.56 144 TYR A C 1
ATOM 1176 O O . TYR A 1 144 ? -0.040 12.497 6.628 1.00 67.56 144 TYR A O 1
ATOM 1184 N N . LYS A 1 145 ? 1.969 13.441 6.882 1.00 71.69 145 LYS A N 1
ATOM 1185 C CA . LYS A 1 145 ? 1.951 14.270 5.665 1.00 71.69 145 LYS A CA 1
ATOM 1186 C C . LYS A 1 145 ? 2.922 13.713 4.615 1.00 71.69 145 LYS A C 1
ATOM 1188 O O . LYS A 1 145 ? 3.868 14.394 4.222 1.00 71.69 145 LYS A O 1
ATOM 1193 N N . SER A 1 146 ? 2.739 12.457 4.208 1.00 82.62 146 SER A N 1
ATOM 1194 C CA . SER A 1 146 ? 3.547 11.813 3.160 1.00 82.62 146 SER A CA 1
ATOM 1195 C C . SER A 1 146 ? 2.674 11.288 2.018 1.00 82.62 146 SER A C 1
ATOM 1197 O O . SER A 1 146 ? 1.463 11.127 2.173 1.00 82.62 146 SER A O 1
ATOM 1199 N N . GLY A 1 147 ? 3.295 11.003 0.867 1.00 86.69 147 GLY A N 1
ATOM 1200 C CA . GLY A 1 147 ? 2.610 10.362 -0.259 1.00 86.69 147 GLY A CA 1
ATOM 1201 C C . GLY A 1 147 ? 1.983 9.020 0.132 1.00 86.69 147 GLY A C 1
ATOM 1202 O O . GLY A 1 147 ? 0.835 8.774 -0.224 1.00 86.69 147 GLY A O 1
ATOM 1203 N N . THR A 1 148 ? 2.677 8.223 0.950 1.00 90.81 148 THR A N 1
ATOM 1204 C CA . THR A 1 148 ? 2.171 6.965 1.524 1.00 90.81 148 THR A CA 1
ATOM 1205 C C . THR A 1 148 ? 0.874 7.181 2.304 1.00 90.81 148 THR A C 1
ATOM 1207 O O . THR A 1 148 ? -0.105 6.479 2.080 1.00 90.81 148 THR A O 1
ATOM 1210 N N . TRP A 1 149 ? 0.812 8.208 3.160 1.00 91.69 149 TRP A N 1
ATOM 1211 C CA . TRP A 1 149 ? -0.407 8.526 3.912 1.00 91.69 149 TRP A CA 1
ATOM 1212 C C . TRP A 1 149 ? -1.557 9.017 3.031 1.00 91.69 149 TRP A C 1
ATOM 1214 O O . TRP A 1 149 ? -2.714 8.755 3.353 1.00 91.69 149 TRP A O 1
ATOM 1224 N N . ASN A 1 150 ? -1.268 9.676 1.905 1.00 91.75 150 ASN A N 1
ATOM 1225 C CA . ASN A 1 150 ? -2.301 9.995 0.917 1.00 91.75 150 ASN A CA 1
ATOM 1226 C C . ASN A 1 150 ? -2.866 8.726 0.266 1.00 91.75 150 ASN A C 1
ATOM 1228 O O . ASN A 1 150 ? -4.081 8.627 0.120 1.00 91.75 150 ASN A O 1
ATOM 1232 N N . THR A 1 151 ? -2.021 7.742 -0.063 1.00 94.12 151 THR A N 1
ATOM 1233 C CA . THR A 1 151 ? -2.480 6.431 -0.553 1.00 94.12 151 THR A CA 1
ATOM 1234 C C . THR A 1 151 ? -3.365 5.743 0.485 1.00 94.12 151 THR A C 1
ATOM 1236 O O . THR A 1 151 ? -4.495 5.379 0.170 1.00 94.12 151 THR A O 1
ATOM 1239 N N . ILE A 1 152 ? -2.915 5.666 1.746 1.00 94.25 152 ILE A N 1
ATOM 1240 C CA . ILE A 1 152 ? -3.702 5.093 2.854 1.00 94.25 152 ILE A CA 1
ATOM 1241 C C . ILE A 1 152 ? -5.048 5.811 2.984 1.00 94.25 152 ILE A C 1
ATOM 1243 O O . ILE A 1 152 ? -6.085 5.171 3.110 1.00 94.25 152 ILE A O 1
ATOM 1247 N N . LYS A 1 153 ? -5.064 7.147 2.909 1.00 94.00 153 LYS A N 1
ATOM 1248 C CA . LYS A 1 153 ? -6.304 7.928 2.975 1.00 94.00 153 LYS A CA 1
ATOM 1249 C C . LYS A 1 153 ? -7.265 7.575 1.841 1.00 94.00 153 LYS A C 1
ATOM 1251 O O . LYS A 1 153 ? -8.466 7.511 2.086 1.00 94.00 153 LYS A O 1
ATOM 1256 N N . HIS A 1 154 ? -6.782 7.380 0.616 1.00 95.25 154 HIS A N 1
ATOM 1257 C CA . HIS A 1 154 ? -7.639 6.953 -0.491 1.00 95.25 154 HIS A CA 1
ATOM 1258 C C . HIS A 1 154 ? -8.179 5.537 -0.270 1.00 95.25 154 HIS A C 1
ATOM 1260 O O . HIS A 1 154 ? -9.375 5.326 -0.445 1.00 95.25 154 HIS A O 1
ATOM 1266 N N . PHE A 1 155 ? -7.336 4.621 0.207 1.00 95.38 155 PHE A N 1
ATOM 1267 C CA . PHE A 1 155 ? -7.698 3.227 0.469 1.00 95.38 155 PHE A CA 1
ATOM 1268 C C . PHE A 1 155 ? -8.761 3.093 1.570 1.00 95.38 155 PHE A C 1
ATOM 1270 O O . PHE A 1 155 ? -9.795 2.466 1.376 1.00 95.38 155 PHE A O 1
ATOM 1277 N N . VAL A 1 156 ? -8.571 3.790 2.695 1.00 94.75 156 VAL A N 1
ATOM 1278 C CA . VAL A 1 156 ? -9.509 3.830 3.836 1.00 94.75 156 VAL A CA 1
ATOM 1279 C C . VAL A 1 156 ? -10.873 4.438 3.467 1.00 94.75 156 VAL A C 1
ATOM 1281 O O . VAL A 1 156 ? -11.868 4.239 4.163 1.00 94.75 156 VAL A O 1
ATOM 1284 N N . ASN A 1 157 ? -10.939 5.208 2.379 1.00 92.81 157 ASN A N 1
ATOM 1285 C CA . ASN A 1 157 ? -12.181 5.806 1.895 1.00 92.81 157 ASN A CA 1
ATOM 1286 C C . ASN A 1 157 ? -12.891 4.977 0.819 1.00 92.81 157 ASN A C 1
ATOM 1288 O O . ASN A 1 157 ? -13.915 5.442 0.314 1.00 92.81 157 ASN A O 1
ATOM 1292 N N . LYS A 1 158 ? -12.402 3.775 0.487 1.00 91.31 158 LYS A N 1
ATOM 1293 C CA . LYS A 1 158 ? -13.155 2.845 -0.356 1.00 91.31 158 LYS A CA 1
ATOM 1294 C C . LYS A 1 158 ? -14.490 2.468 0.322 1.00 91.31 158 LYS A C 1
ATOM 1296 O O . LYS A 1 158 ? -14.521 2.346 1.552 1.00 91.31 158 LYS A O 1
ATOM 1301 N N . PRO A 1 159 ? -15.596 2.316 -0.431 1.00 86.19 159 PRO A N 1
ATOM 1302 C CA . PRO A 1 159 ? -16.896 1.935 0.135 1.00 86.19 159 PRO A CA 1
ATOM 1303 C C . PRO A 1 159 ? -16.869 0.595 0.884 1.00 86.19 159 PRO A C 1
ATOM 1305 O O . PRO A 1 159 ? -17.535 0.441 1.902 1.00 86.19 159 PRO A O 1
ATOM 1308 N N . ASP A 1 160 ? -16.058 -0.338 0.397 1.00 83.25 160 ASP A N 1
ATOM 1309 C CA . ASP A 1 160 ? -15.865 -1.710 0.869 1.00 83.25 160 ASP A CA 1
ATOM 1310 C C . ASP A 1 160 ? -14.652 -1.865 1.805 1.00 83.25 160 ASP A C 1
ATOM 1312 O O . ASP A 1 160 ? -14.225 -2.981 2.101 1.00 83.25 160 ASP A O 1
ATOM 1316 N N . PHE A 1 161 ? -14.085 -0.756 2.295 1.00 89.12 161 PHE A N 1
ATOM 1317 C CA . PHE A 1 161 ? -12.894 -0.792 3.139 1.00 89.12 161 PHE A CA 1
ATOM 1318 C C . PHE A 1 161 ? -13.079 -1.686 4.378 1.00 89.12 161 PHE A C 1
ATOM 1320 O O . PHE A 1 161 ? -13.997 -1.504 5.185 1.00 89.12 161 PHE A O 1
ATOM 1327 N N . ASN A 1 162 ? -12.129 -2.603 4.562 1.00 88.31 162 ASN A N 1
ATOM 1328 C CA . ASN A 1 162 ? -11.973 -3.439 5.745 1.00 88.31 162 ASN A CA 1
ATOM 1329 C C . ASN A 1 162 ? -10.577 -3.212 6.338 1.00 88.31 162 ASN A C 1
ATOM 1331 O O . ASN A 1 162 ? -9.587 -3.212 5.604 1.00 88.31 162 ASN A O 1
ATOM 1335 N N . LEU A 1 163 ? -10.481 -3.048 7.662 1.00 88.69 163 LEU A N 1
ATOM 1336 C CA . LEU A 1 163 ? -9.192 -2.840 8.322 1.00 88.69 163 LEU A CA 1
ATOM 1337 C C . LEU A 1 163 ? -8.220 -4.006 8.078 1.00 88.69 163 LEU A C 1
ATOM 1339 O O . LEU A 1 163 ? -7.029 -3.761 7.913 1.00 88.69 163 LEU A O 1
ATOM 1343 N N . ASN A 1 164 ? -8.717 -5.241 7.967 1.00 89.69 164 ASN A N 1
ATOM 1344 C CA . ASN A 1 164 ? -7.888 -6.423 7.696 1.00 89.69 164 ASN A CA 1
ATOM 1345 C C . ASN A 1 164 ? -7.154 -6.355 6.346 1.00 89.69 164 ASN A C 1
ATOM 1347 O O . ASN A 1 164 ? -6.206 -7.105 6.119 1.00 89.69 164 ASN A O 1
ATOM 1351 N N . ASN A 1 165 ? -7.569 -5.447 5.461 1.00 92.50 165 ASN A N 1
ATOM 1352 C CA . ASN A 1 165 ? -6.935 -5.233 4.170 1.00 92.50 165 ASN A CA 1
ATOM 1353 C C . ASN A 1 165 ? -5.837 -4.154 4.211 1.00 92.50 165 ASN A C 1
ATOM 1355 O O . ASN A 1 165 ? -5.203 -3.898 3.192 1.00 92.50 165 ASN A O 1
ATOM 1359 N N . LEU A 1 166 ? -5.594 -3.511 5.358 1.00 95.00 166 LEU A N 1
ATOM 1360 C CA . LEU A 1 166 ? -4.558 -2.495 5.537 1.00 95.00 166 LEU A CA 1
ATOM 1361 C C . LEU A 1 166 ? -3.446 -3.016 6.456 1.00 95.00 166 LEU A C 1
ATOM 1363 O O . LEU A 1 166 ? -3.645 -3.192 7.654 1.00 95.00 166 LEU A O 1
ATOM 1367 N N . ILE A 1 167 ? -2.252 -3.205 5.899 1.00 94.69 167 ILE A N 1
ATOM 1368 C CA . ILE A 1 167 ? -1.075 -3.739 6.594 1.00 94.69 167 ILE A CA 1
ATOM 1369 C C . ILE A 1 167 ? -0.029 -2.626 6.678 1.00 94.69 167 ILE A C 1
ATOM 1371 O O . ILE A 1 167 ? 0.392 -2.091 5.656 1.00 94.69 167 ILE A O 1
ATOM 1375 N N . ILE A 1 168 ? 0.399 -2.252 7.886 1.00 94.06 168 ILE A N 1
ATOM 1376 C CA . ILE A 1 168 ? 1.323 -1.125 8.091 1.00 94.06 168 ILE A CA 1
ATOM 1377 C C . ILE A 1 168 ? 2.527 -1.568 8.923 1.00 94.06 168 ILE A C 1
ATOM 1379 O O . ILE A 1 168 ? 2.393 -1.848 10.111 1.00 94.06 168 ILE A O 1
ATOM 1383 N N . TYR A 1 169 ? 3.717 -1.552 8.328 1.00 94.06 169 TYR A N 1
ATOM 1384 C CA . TYR A 1 169 ? 4.989 -1.748 9.022 1.00 94.06 169 TYR A CA 1
ATOM 1385 C C . TYR A 1 169 ? 5.669 -0.414 9.304 1.00 94.06 169 TYR A C 1
ATOM 1387 O O . TYR A 1 169 ? 5.712 0.471 8.446 1.00 94.06 169 TYR A O 1
ATOM 1395 N N . ASN A 1 170 ? 6.238 -0.273 10.499 1.00 91.44 170 ASN A N 1
ATOM 1396 C CA . ASN A 1 170 ? 7.065 0.879 10.846 1.00 91.44 170 ASN A CA 1
ATOM 1397 C C . ASN A 1 170 ? 8.565 0.607 10.694 1.00 91.44 170 ASN A C 1
ATOM 1399 O O . ASN A 1 170 ? 8.988 -0.510 10.419 1.00 91.44 170 ASN A O 1
ATOM 1403 N N . GLU A 1 171 ? 9.364 1.649 10.898 1.00 89.25 171 GLU A N 1
ATOM 1404 C CA . GLU A 1 171 ? 10.830 1.604 10.830 1.00 89.25 171 GLU A CA 1
ATOM 1405 C C . GLU A 1 171 ? 11.507 0.746 11.909 1.00 89.25 171 GLU A C 1
ATOM 1407 O O . GLU A 1 171 ? 12.670 0.406 11.761 1.00 89.25 171 GLU A O 1
ATOM 1412 N N . GLU A 1 172 ? 10.790 0.374 12.972 1.00 91.62 172 GLU A N 1
ATOM 1413 C CA . GLU A 1 172 ? 11.239 -0.625 13.954 1.00 91.62 172 GLU A CA 1
ATOM 1414 C C . GLU A 1 172 ? 10.823 -2.049 13.538 1.00 91.62 172 GLU A C 1
ATOM 1416 O O . GLU A 1 172 ? 10.857 -2.970 14.352 1.00 91.62 172 GLU A O 1
ATOM 1421 N N . HIS A 1 173 ? 10.343 -2.224 12.303 1.00 92.44 173 HIS A N 1
ATOM 1422 C CA . HIS A 1 173 ? 9.851 -3.486 11.741 1.00 92.44 173 HIS A CA 1
ATOM 1423 C C . HIS A 1 173 ? 8.629 -4.072 12.457 1.00 92.44 173 HIS A C 1
ATOM 1425 O O . HIS A 1 173 ? 8.284 -5.240 12.271 1.00 92.44 173 HIS A O 1
ATOM 1431 N N . LYS A 1 174 ? 7.920 -3.258 13.246 1.00 92.25 174 LYS A N 1
ATOM 1432 C CA . LYS A 1 174 ? 6.693 -3.679 13.928 1.00 92.25 174 LYS A CA 1
ATOM 1433 C C . LYS A 1 174 ? 5.484 -3.425 13.039 1.00 92.25 174 LYS A C 1
ATOM 1435 O O . LYS A 1 174 ? 5.331 -2.336 12.477 1.00 92.25 174 LYS A O 1
ATOM 1440 N N . LEU A 1 175 ? 4.608 -4.425 12.967 1.00 93.12 175 LEU A N 1
ATOM 1441 C CA . LEU A 1 175 ? 3.270 -4.283 12.408 1.00 93.12 175 LEU A CA 1
ATOM 1442 C C . LEU A 1 175 ? 2.428 -3.420 13.354 1.00 93.12 175 LEU A C 1
ATOM 1444 O O . LEU A 1 175 ? 2.346 -3.717 14.547 1.00 93.12 175 LEU A O 1
ATOM 1448 N N . TRP A 1 176 ? 1.832 -2.353 12.831 1.00 90.94 176 TRP A N 1
ATOM 1449 C CA . TRP A 1 176 ? 0.905 -1.518 13.587 1.00 90.94 176 TRP A CA 1
ATOM 1450 C C . TRP A 1 176 ? -0.370 -2.293 13.891 1.00 90.94 176 TRP A C 1
ATOM 1452 O O . TRP A 1 176 ? -0.959 -2.921 13.010 1.00 90.94 176 TRP A O 1
ATOM 1462 N N . LYS A 1 177 ? -0.800 -2.216 15.145 1.00 89.62 177 LYS A N 1
ATOM 1463 C CA . LYS A 1 177 ? -2.095 -2.706 15.609 1.00 89.62 177 LYS A CA 1
ATOM 1464 C C . LYS A 1 177 ? -3.122 -1.580 15.543 1.00 89.62 177 LYS A C 1
ATOM 1466 O O . LYS A 1 177 ? -2.777 -0.425 15.301 1.00 89.62 177 LYS A O 1
ATOM 1471 N N . THR A 1 178 ? -4.388 -1.902 15.799 1.00 86.06 178 THR A N 1
ATOM 1472 C CA . THR A 1 178 ? -5.482 -0.918 15.822 1.00 86.06 178 THR A CA 1
ATOM 1473 C C . THR A 1 178 ? -5.158 0.292 16.702 1.00 86.06 178 THR A C 1
ATOM 1475 O O . THR A 1 178 ? -5.367 1.424 16.275 1.00 86.06 178 THR A O 1
ATOM 1478 N N . ASP A 1 179 ? -4.563 0.072 17.875 1.00 86.38 179 ASP A N 1
ATOM 1479 C CA . ASP A 1 179 ? -4.228 1.142 18.825 1.00 86.38 179 ASP A CA 1
ATOM 1480 C C . ASP A 1 179 ? -3.106 2.073 18.337 1.00 86.38 179 ASP A C 1
ATOM 1482 O O . ASP A 1 179 ? -3.011 3.217 18.783 1.00 86.38 179 ASP A O 1
ATOM 1486 N N . ASP A 1 180 ? -2.289 1.621 17.382 1.00 88.25 180 ASP A N 1
ATOM 1487 C CA . ASP A 1 180 ? -1.239 2.433 16.763 1.00 88.25 180 ASP A CA 1
ATOM 1488 C C . ASP A 1 180 ? -1.791 3.342 15.646 1.00 88.25 180 ASP A C 1
ATOM 1490 O O . ASP A 1 180 ? -1.109 4.265 15.189 1.00 88.25 180 ASP A O 1
ATOM 1494 N N . LEU A 1 181 ? -3.019 3.093 15.169 1.00 88.88 181 LEU A N 1
ATOM 1495 C CA . LEU A 1 181 ? -3.574 3.791 14.013 1.00 88.88 181 LEU A CA 1
ATOM 1496 C C . LEU A 1 181 ? -3.949 5.245 14.337 1.00 88.88 181 LEU A C 1
ATOM 1498 O O . LEU A 1 181 ? -4.421 5.574 15.429 1.00 88.88 181 LEU A O 1
ATOM 1502 N N . PRO A 1 182 ? -3.854 6.158 13.354 1.00 88.62 182 PRO A N 1
ATOM 1503 C CA . PRO A 1 182 ? -4.296 7.529 13.545 1.00 88.62 182 PRO A CA 1
ATOM 1504 C C . PRO A 1 182 ? -5.793 7.598 13.860 1.00 88.62 182 PRO A C 1
ATOM 1506 O O . PRO A 1 182 ? -6.611 6.947 13.207 1.00 88.62 182 PRO A O 1
ATOM 1509 N N . LYS A 1 183 ? -6.174 8.510 14.765 1.00 91.38 183 LYS A N 1
ATOM 1510 C CA . LYS A 1 183 ? -7.574 8.729 15.186 1.00 91.38 183 LYS A CA 1
ATOM 1511 C C . LYS A 1 183 ? -8.564 8.878 14.026 1.00 91.38 183 LYS A C 1
ATOM 1513 O O . LYS A 1 183 ? -9.729 8.528 14.172 1.00 91.38 183 LYS A O 1
ATOM 1518 N N . TRP A 1 184 ? -8.143 9.424 12.885 1.00 91.56 184 TRP A N 1
ATOM 1519 C CA . TRP A 1 184 ? -9.023 9.594 11.728 1.00 91.56 184 TRP A CA 1
ATOM 1520 C C . TRP A 1 184 ? -9.351 8.270 11.016 1.00 91.56 184 TRP A C 1
ATOM 1522 O O . TRP A 1 184 ? -10.465 8.145 10.513 1.00 91.56 184 TRP A O 1
ATOM 1532 N N . ILE A 1 185 ? -8.449 7.276 11.027 1.00 91.06 185 ILE A N 1
ATOM 1533 C CA . ILE A 1 185 ? -8.749 5.916 10.545 1.00 91.06 185 ILE A CA 1
ATOM 1534 C C . ILE A 1 185 ? -9.754 5.265 11.496 1.00 91.06 185 ILE A C 1
ATOM 1536 O O . ILE A 1 185 ? -10.800 4.796 11.058 1.00 91.06 185 ILE A O 1
ATOM 1540 N N . LEU A 1 186 ? -9.498 5.350 12.805 1.00 91.75 186 LEU A N 1
ATOM 1541 C CA . LEU A 1 186 ? -10.384 4.794 13.834 1.00 91.75 186 LEU A CA 1
ATOM 1542 C C . LEU A 1 186 ? -11.803 5.382 13.766 1.00 91.75 186 LEU A C 1
ATOM 1544 O O . LEU A 1 186 ? -12.795 4.661 13.842 1.00 91.75 186 LEU A O 1
ATOM 1548 N N . ARG A 1 187 ? -11.923 6.699 13.548 1.00 91.62 187 ARG A N 1
ATOM 1549 C CA . ARG A 1 187 ? -13.222 7.364 13.340 1.00 91.62 187 ARG A CA 1
ATOM 1550 C C . ARG A 1 187 ? -13.948 6.847 12.099 1.00 91.62 187 ARG A C 1
ATOM 1552 O O . ARG A 1 187 ? -15.163 6.679 12.148 1.00 91.62 187 ARG A O 1
ATOM 1559 N N . LYS A 1 188 ? -13.226 6.599 11.000 1.00 89.75 188 LYS A N 1
ATOM 1560 C CA . LYS A 1 188 ? -13.812 6.046 9.773 1.00 89.75 188 LYS A CA 1
ATOM 1561 C C . LYS A 1 188 ? -14.318 4.622 9.992 1.00 89.75 188 LYS A C 1
ATOM 1563 O O . LYS A 1 188 ? -15.419 4.320 9.547 1.00 89.75 188 LYS A O 1
ATOM 1568 N N . MET A 1 189 ? -13.569 3.787 10.711 1.00 88.62 189 MET A N 1
ATOM 1569 C CA . MET A 1 189 ? -14.008 2.431 11.054 1.00 88.62 189 MET A CA 1
ATOM 1570 C C . MET A 1 189 ? -15.306 2.446 11.857 1.00 88.62 189 MET A C 1
ATOM 1572 O O . MET A 1 189 ? -16.287 1.841 11.436 1.00 88.62 189 MET A O 1
ATOM 1576 N N . LYS A 1 190 ? -15.355 3.243 12.933 1.00 90.06 190 LYS A N 1
ATOM 1577 C CA . LYS A 1 190 ? -16.564 3.395 13.753 1.00 90.06 190 LYS A CA 1
ATOM 1578 C C . LYS A 1 190 ? -17.766 3.879 12.934 1.00 90.06 190 LYS A C 1
ATOM 1580 O O . LYS A 1 190 ? -18.893 3.453 13.160 1.00 90.06 190 LYS A O 1
ATOM 1585 N N . PHE A 1 191 ? -17.536 4.770 11.968 1.00 89.75 191 PHE A N 1
ATOM 1586 C CA . PHE A 1 191 ? -18.581 5.217 11.047 1.00 89.75 191 PHE A CA 1
ATOM 1587 C C . PHE A 1 191 ? -19.097 4.075 10.158 1.00 89.75 191 PHE A C 1
ATOM 1589 O O . PHE A 1 191 ? -20.307 3.910 10.041 1.00 89.75 191 PHE A O 1
ATOM 1596 N N . ILE A 1 192 ? -18.208 3.273 9.561 1.00 86.88 192 ILE A N 1
ATOM 1597 C CA . ILE A 1 192 ? -18.592 2.122 8.725 1.00 86.88 192 ILE A CA 1
ATOM 1598 C C . ILE A 1 192 ? -19.372 1.089 9.549 1.00 86.88 192 ILE A C 1
ATOM 1600 O O . ILE A 1 192 ? -20.414 0.616 9.103 1.00 86.88 192 ILE A O 1
ATOM 1604 N N . GLU A 1 193 ? -18.908 0.767 10.757 1.00 87.06 193 G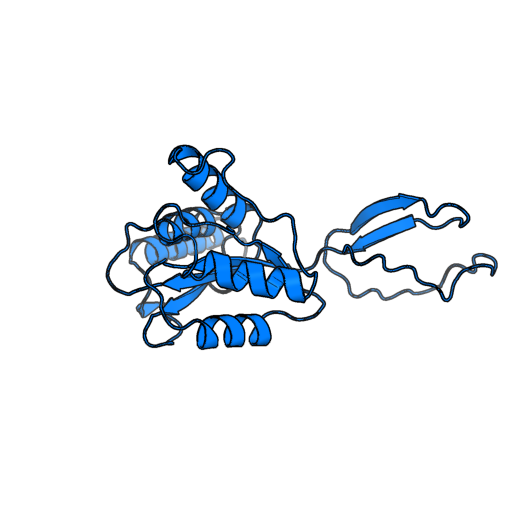LU A N 1
ATOM 1605 C CA . GLU A 1 193 ? -19.595 -0.152 11.676 1.00 87.06 193 GLU A CA 1
ATOM 1606 C C . GLU A 1 193 ? -21.008 0.336 12.016 1.00 87.06 193 GLU A C 1
ATOM 1608 O O . GLU A 1 193 ? -21.971 -0.426 11.920 1.00 87.06 193 GLU A O 1
ATOM 1613 N N . ASN A 1 194 ? -21.153 1.627 12.332 1.00 88.69 194 ASN A N 1
ATOM 1614 C CA . ASN A 1 194 ? -22.458 2.233 12.581 1.00 88.69 194 ASN A CA 1
ATOM 1615 C C . ASN A 1 194 ? -23.372 2.155 11.351 1.00 88.69 194 ASN A C 1
ATOM 1617 O O . ASN A 1 194 ? -24.546 1.824 11.496 1.00 88.69 194 ASN A O 1
ATOM 1621 N N . MET A 1 195 ? -22.851 2.422 10.149 1.00 87.00 195 MET A N 1
ATOM 1622 C CA . MET A 1 195 ? -23.629 2.326 8.909 1.00 87.00 195 MET A CA 1
ATOM 1623 C C . MET A 1 195 ? -24.141 0.903 8.671 1.00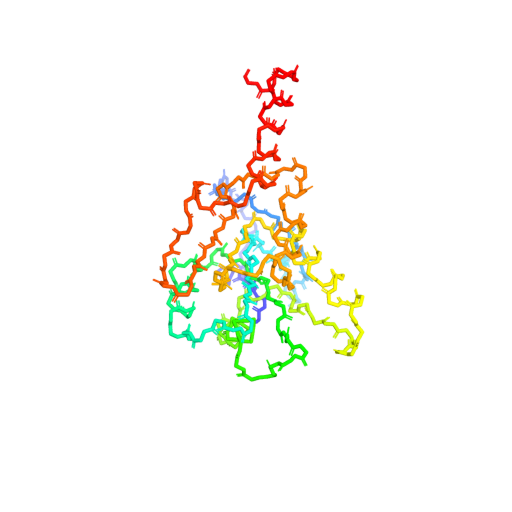 87.00 195 MET A C 1
ATOM 1625 O O . MET A 1 195 ? -25.324 0.739 8.390 1.00 87.00 195 MET A O 1
ATOM 1629 N N . LYS A 1 196 ? -23.292 -0.119 8.858 1.00 84.69 196 LYS A N 1
ATOM 1630 C CA . LYS A 1 196 ? -23.692 -1.533 8.732 1.00 84.69 196 LYS A CA 1
ATOM 1631 C C . LYS A 1 196 ? -24.784 -1.917 9.732 1.00 84.69 196 LYS A C 1
ATOM 1633 O O . LYS A 1 196 ? -25.705 -2.656 9.391 1.00 84.69 196 LYS A O 1
ATOM 1638 N N . ARG A 1 197 ? -24.697 -1.393 10.962 1.00 85.69 197 ARG A N 1
ATOM 1639 C CA . ARG A 1 197 ? -25.696 -1.628 12.014 1.00 85.69 197 ARG A CA 1
ATOM 1640 C C . ARG A 1 197 ? -27.044 -1.002 11.661 1.00 85.69 197 ARG A C 1
ATOM 1642 O O . ARG A 1 197 ? -28.072 -1.630 11.876 1.00 85.69 197 ARG A O 1
ATOM 1649 N N . VAL A 1 198 ? -27.042 0.221 11.130 1.00 89.00 198 VAL A N 1
ATOM 1650 C CA . VAL A 1 198 ? -28.271 0.932 10.738 1.00 89.00 198 VAL A CA 1
ATOM 1651 C C . VAL A 1 198 ? -28.922 0.293 9.511 1.00 89.00 198 VAL A C 1
ATOM 1653 O O . VAL A 1 198 ? -30.143 0.229 9.441 1.00 89.00 198 VAL A O 1
ATOM 1656 N N . SER A 1 199 ? -28.132 -0.208 8.560 1.00 86.00 199 SER A N 1
ATOM 1657 C CA . SER A 1 199 ? -28.646 -0.815 7.329 1.00 86.00 199 SER A CA 1
ATOM 1658 C C . SER A 1 199 ? -29.167 -2.248 7.491 1.00 86.00 199 SER A C 1
ATOM 1660 O O . SER A 1 199 ? -29.621 -2.819 6.506 1.00 86.00 199 SER A O 1
ATOM 1662 N N . GLY A 1 200 ? -29.060 -2.855 8.680 1.00 75.25 200 GLY A N 1
ATOM 1663 C CA . GLY A 1 200 ? -29.470 -4.247 8.911 1.00 75.25 200 GLY A CA 1
ATOM 1664 C C . GLY A 1 200 ? -28.653 -5.280 8.125 1.00 75.25 200 GLY A C 1
ATOM 1665 O O . GLY A 1 200 ? -29.159 -6.354 7.831 1.00 75.25 200 GLY A O 1
ATOM 1666 N N . LEU A 1 201 ? -27.404 -4.962 7.758 1.00 67.56 201 LEU A N 1
ATOM 1667 C CA . LEU A 1 201 ? -26.511 -5.874 7.019 1.00 67.56 201 LEU A CA 1
ATOM 1668 C C . LEU A 1 201 ? -25.755 -6.838 7.961 1.00 67.56 201 LEU A C 1
ATOM 1670 O O . LEU A 1 201 ? -24.574 -7.110 7.745 1.00 67.56 201 LEU A O 1
ATOM 1674 N N . PHE A 1 202 ? -26.420 -7.315 9.015 1.00 56.47 202 PHE A N 1
ATOM 1675 C CA . PHE A 1 202 ? -25.891 -8.272 9.991 1.00 56.47 202 PHE A CA 1
ATOM 1676 C C . PHE A 1 202 ? -26.868 -9.420 10.201 1.00 56.47 202 PHE A C 1
ATOM 1678 O O . PHE A 1 202 ? -28.074 -9.125 10.354 1.00 56.47 202 PHE A O 1
#

Secondary structure (DSSP, 8-state):
-------GGGSSS-----S-------S-EEEEEE-TTSS-EEEEE--EEEEEEE-TT---HHHHHHHHHHH--TTEEEEE----TT-SSSSHHHHHHHHHHHHT-BSPP---SSTT-HHHHHHHHHHHHHH-SEEEEEE-TT--SSHHHHHHHHHHTSTT--GGGEEEEETTSPBPPGGGS-HHHHHHHHHHHHHHHHTT--

Sequence (202 aa):
MPRYICNSNYCGTEFKKPNKMEMVYQGEIEIVDVCPGCDGYSFRVYGMIYGFVGSGKFKDKEFVIKKLNDIINPEVDIIVSGHSPRNKKNNVDIWSEDWANEFCWTKPIIHPADENNKKEYFRRNKKIAQDSDKLVCFINKGRYKSGTWNTIKHFVNKPDFNLNNLIIYNEEHKLWKTDDLPKWILRKMKFIENMKRVSGLF